Protein AF-A0A7V6ALQ4-F1 (afdb_monomer_lite)

Secondary structure (DSSP, 8-state):
----------SSSSSSS-------GGGG---GGGS-SS-EEE-PPTT-SS--EEETT--EEEEE-SSSTT-EEEEEEEESS-S--SS-EEEES-SS---EEEEEEETTEEEEEEEEE-SSPP-SSTT--EEETTTEEE--EEEEEEEEEEE-SSS-EEE--EEEEEESSPEEEPTTSSEEEETTTEEEEPPS-EEEEEEEESSSEEEEEEEPPEEEPTT-EEEEEEEEEESTT-------HHHHHHHHHHHHHHHHHS---GGGS--SSHHHHHHHHHHHHHHHHH-EEETTEEE--S-SSTT-S--HHHHHHHHHHHHHTT-HHHHHHHHHH-

Foldseek 3Di:
DDDDDDDDDDPPDPPPPPPPPPPPVVVVPPDCPVPPPKDKDWQDAFQFLWTWIAILLRWIFGDFDDDPPPRGQKIKDKDFPDSDDPPKDWDAPALLFRFIWIWDDDPQKIKIKTKHKQPPADAPDPPAWFQDPPRDIGHWTKMKIKMKIWGNDQAKDKTKMKMKMKGLFDWDQDPVSQWIDTPLFKIKGFFPAFPDWDWDDDNTIIIMTIGDIDIAGHGGMDMWMMMITGGNRGDDDHRDNVSVVVSSVNSVVCSVPPPFLLPLDDDPDPVVSSVVSNVSNQQRSLWHQDPNAIARQLHSHNSSHRDPVSVVVSLVSVVSSVVPVNSVSNVVVD

Radius of gyration: 24.97 Å; chains: 1; bounding box: 46×102×53 Å

Structure (mmCIF, N/CA/C/O backbone):
data_AF-A0A7V6ALQ4-F1
#
_entry.id   AF-A0A7V6ALQ4-F1
#
loop_
_atom_site.group_PDB
_atom_site.id
_atom_site.type_symbol
_atom_site.label_atom_id
_atom_site.label_alt_id
_atom_site.label_comp_id
_atom_site.label_asym_id
_atom_site.label_entity_id
_atom_site.label_seq_id
_atom_site.pdbx_PDB_ins_code
_atom_site.Cartn_x
_atom_site.Cartn_y
_atom_site.Cartn_z
_atom_site.occupancy
_atom_site.B_iso_or_equiv
_atom_site.auth_seq_id
_atom_site.auth_comp_id
_atom_site.auth_asym_id
_atom_site.auth_atom_id
_atom_site.pdbx_PDB_model_num
ATOM 1 N N . MET A 1 1 ? 8.616 -79.453 -21.637 1.00 34.28 1 MET A N 1
ATOM 2 C CA . MET A 1 1 ? 10.089 -79.553 -21.519 1.00 34.28 1 MET A CA 1
ATOM 3 C C . MET A 1 1 ? 10.577 -78.278 -20.851 1.00 34.28 1 MET A C 1
ATOM 5 O O . MET A 1 1 ? 10.331 -77.216 -21.393 1.00 34.28 1 MET A O 1
ATOM 9 N N . LYS A 1 2 ? 10.901 -78.380 -19.555 1.00 33.56 2 LYS A N 1
ATOM 10 C CA . LYS A 1 2 ? 12.246 -78.171 -18.973 1.00 33.56 2 LYS A CA 1
ATOM 11 C C . LYS A 1 2 ? 12.719 -76.711 -19.098 1.00 33.56 2 LYS A C 1
ATOM 13 O O . LYS A 1 2 ? 13.072 -76.302 -20.190 1.00 33.56 2 LYS A O 1
ATOM 18 N N . ASN A 1 3 ? 12.578 -75.916 -18.028 1.00 35.97 3 ASN A N 1
ATOM 19 C CA . ASN A 1 3 ? 13.606 -75.653 -16.986 1.00 35.97 3 ASN A CA 1
ATOM 20 C C . ASN A 1 3 ? 14.469 -74.430 -17.399 1.00 35.97 3 ASN A C 1
ATOM 22 O O . ASN A 1 3 ? 14.729 -74.292 -18.581 1.00 35.97 3 ASN A O 1
ATOM 26 N N . TYR A 1 4 ? 14.970 -73.485 -16.597 1.00 35.78 4 TYR A N 1
ATOM 27 C CA . TYR A 1 4 ? 15.256 -73.267 -15.169 1.00 35.78 4 TYR A CA 1
ATOM 28 C C . TYR A 1 4 ? 15.194 -71.728 -14.952 1.00 35.78 4 TYR A C 1
ATOM 30 O O . TYR A 1 4 ? 15.514 -70.973 -15.863 1.00 35.78 4 TYR A O 1
ATOM 38 N N . LEU A 1 5 ? 14.647 -71.201 -13.852 1.00 38.91 5 LEU A N 1
ATOM 39 C CA . LEU A 1 5 ? 15.393 -70.816 -12.643 1.00 38.91 5 LEU A CA 1
ATOM 40 C C . LEU A 1 5 ? 16.719 -70.079 -12.933 1.00 38.91 5 LEU A C 1
ATOM 42 O O . LEU A 1 5 ? 17.737 -70.724 -13.162 1.00 38.91 5 LEU A O 1
ATOM 46 N N . LEU A 1 6 ? 16.732 -68.749 -12.790 1.00 35.78 6 LEU A N 1
ATOM 47 C CA . LEU A 1 6 ? 17.898 -68.065 -12.231 1.00 35.78 6 LEU A CA 1
ATOM 48 C C . LEU A 1 6 ? 17.493 -66.797 -11.462 1.00 35.78 6 LEU A C 1
ATOM 50 O O . LEU A 1 6 ? 16.873 -65.888 -12.004 1.00 35.78 6 LEU A O 1
ATOM 54 N N . LEU A 1 7 ? 17.838 -66.853 -10.176 1.00 34.62 7 LEU A N 1
ATOM 55 C CA . LEU A 1 7 ? 18.103 -65.821 -9.169 1.00 34.62 7 LEU A CA 1
ATOM 56 C C . LEU A 1 7 ? 17.920 -64.346 -9.597 1.00 34.62 7 LEU A C 1
ATOM 58 O O . LEU A 1 7 ? 18.494 -63.903 -10.580 1.00 34.62 7 LEU A O 1
ATOM 62 N N . LEU A 1 8 ? 17.170 -63.504 -8.876 1.00 42.59 8 LEU A N 1
ATOM 63 C CA . LEU A 1 8 ? 17.353 -63.118 -7.461 1.00 42.59 8 LEU A CA 1
ATOM 64 C C . LEU A 1 8 ? 18.746 -62.514 -7.201 1.00 42.59 8 LEU A C 1
ATOM 66 O O . LEU A 1 8 ? 19.558 -63.115 -6.513 1.00 42.59 8 LEU A O 1
ATOM 70 N N . LEU A 1 9 ? 19.018 -61.331 -7.769 1.00 39.59 9 LEU A N 1
ATOM 71 C CA . LEU A 1 9 ? 20.117 -60.441 -7.359 1.00 39.59 9 LEU A CA 1
ATOM 72 C C . LEU A 1 9 ? 19.999 -59.061 -8.032 1.00 39.59 9 LEU A C 1
ATOM 74 O O . LEU A 1 9 ? 20.669 -58.793 -9.013 1.00 39.59 9 LEU A O 1
ATOM 78 N N . PHE A 1 10 ? 19.135 -58.182 -7.514 1.00 34.47 10 PHE A N 1
ATOM 79 C CA . PHE A 1 10 ? 19.281 -56.718 -7.658 1.00 34.47 10 PHE A CA 1
ATOM 80 C C . PHE A 1 10 ? 18.505 -55.969 -6.550 1.00 34.47 10 PHE A C 1
ATOM 82 O O . PHE A 1 10 ? 17.803 -54.996 -6.790 1.00 34.47 10 PHE A O 1
ATOM 89 N N . VAL A 1 11 ? 18.613 -56.447 -5.301 1.00 41.78 11 VAL A N 1
ATOM 90 C CA . VAL A 1 11 ? 18.099 -55.746 -4.096 1.00 41.78 11 VAL A CA 1
ATOM 91 C C . VAL A 1 11 ? 19.245 -55.147 -3.257 1.00 41.78 11 VAL A C 1
ATOM 93 O O . VAL A 1 11 ? 19.044 -54.620 -2.173 1.00 41.78 11 VAL A O 1
ATOM 96 N N . LEU A 1 12 ? 20.473 -55.135 -3.771 1.00 43.12 12 LEU A N 1
ATOM 97 C CA . LEU A 1 12 ? 21.646 -54.617 -3.064 1.00 43.12 12 LEU A CA 1
ATOM 98 C C . LEU A 1 12 ? 22.461 -53.711 -3.990 1.00 43.12 12 LEU A C 1
ATOM 100 O O . LEU A 1 12 ? 23.482 -54.157 -4.483 1.00 43.12 12 LEU A O 1
ATOM 104 N N . THR A 1 13 ? 21.982 -52.482 -4.248 1.00 42.19 13 THR A N 1
ATOM 105 C CA . THR A 1 13 ? 22.792 -51.282 -4.618 1.00 42.19 13 THR A CA 1
ATOM 106 C C . THR A 1 13 ? 21.942 -50.021 -4.900 1.00 42.19 13 THR A C 1
ATOM 108 O O . THR A 1 13 ? 22.275 -49.213 -5.756 1.00 42.19 13 THR A O 1
ATOM 111 N N . ALA A 1 14 ? 20.862 -49.773 -4.150 1.00 39.41 14 ALA A N 1
ATOM 112 C CA . ALA A 1 14 ? 20.229 -48.437 -4.115 1.00 39.41 14 ALA A CA 1
ATOM 113 C C . ALA A 1 14 ? 20.157 -47.841 -2.696 1.00 39.41 14 ALA A C 1
ATOM 115 O O . ALA A 1 14 ? 19.519 -46.819 -2.472 1.00 39.41 14 ALA A O 1
ATOM 116 N N . GLY A 1 15 ? 20.836 -48.467 -1.727 1.00 42.66 15 GLY A N 1
ATOM 117 C CA . GLY A 1 15 ? 20.868 -48.043 -0.324 1.00 42.66 15 GLY A CA 1
ATOM 118 C C . GLY A 1 15 ? 22.046 -47.143 0.067 1.00 42.66 15 GLY A C 1
ATOM 119 O O . GLY A 1 15 ? 22.238 -46.915 1.253 1.00 42.66 15 GLY A O 1
ATOM 120 N N . ALA A 1 16 ? 22.852 -46.651 -0.884 1.00 41.78 16 ALA A N 1
ATOM 121 C CA . ALA A 1 16 ? 24.106 -45.943 -0.577 1.00 41.78 16 ALA A CA 1
ATOM 122 C C . ALA A 1 16 ? 24.274 -44.560 -1.242 1.00 41.78 16 ALA A C 1
ATOM 124 O O . ALA A 1 16 ? 25.382 -44.035 -1.257 1.00 41.78 16 ALA A O 1
ATOM 125 N N . CYS A 1 17 ? 23.201 -43.934 -1.745 1.00 41.03 17 CYS A N 1
ATOM 126 C CA . CYS A 1 17 ? 23.256 -42.538 -2.221 1.00 41.03 17 CYS A CA 1
ATOM 127 C C . CYS A 1 17 ? 22.267 -41.578 -1.549 1.00 41.03 17 CYS A C 1
ATOM 129 O O . CYS A 1 17 ? 22.292 -40.388 -1.841 1.00 41.03 17 CYS A O 1
ATOM 131 N N . ALA A 1 18 ? 21.466 -42.032 -0.586 1.00 45.91 18 ALA A N 1
ATOM 132 C CA . ALA A 1 18 ? 20.720 -41.128 0.282 1.00 45.91 18 ALA A CA 1
ATOM 133 C C . ALA A 1 18 ? 21.532 -40.832 1.552 1.00 45.91 18 ALA A C 1
ATOM 135 O O . ALA A 1 18 ? 21.091 -41.119 2.663 1.00 45.91 18 ALA A O 1
ATOM 136 N N . ARG A 1 19 ? 22.715 -40.212 1.407 1.00 42.28 19 ARG A N 1
ATOM 137 C CA . ARG A 1 19 ? 23.133 -39.272 2.453 1.00 42.28 19 ARG A CA 1
ATOM 138 C C . ARG A 1 19 ? 22.082 -38.169 2.404 1.00 42.28 19 ARG A C 1
ATOM 140 O O . ARG A 1 19 ? 22.177 -37.252 1.595 1.00 42.28 19 ARG A O 1
ATOM 147 N N . LYS A 1 20 ? 21.057 -38.270 3.255 1.00 47.28 20 LYS A N 1
ATOM 148 C CA . LYS A 1 20 ? 20.491 -37.058 3.834 1.00 47.28 20 LYS A CA 1
ATOM 149 C C . LYS A 1 20 ? 21.695 -36.391 4.479 1.00 47.28 20 LYS A C 1
ATOM 151 O O . LYS A 1 20 ? 22.141 -36.826 5.533 1.00 47.28 20 LYS A O 1
ATOM 156 N N . ASN A 1 21 ? 22.294 -35.426 3.789 1.00 50.44 21 ASN A N 1
ATOM 157 C CA . ASN A 1 21 ? 23.001 -34.393 4.511 1.00 50.44 21 ASN A CA 1
ATOM 158 C C . ASN A 1 21 ? 21.979 -33.924 5.545 1.00 50.44 21 ASN A C 1
ATOM 160 O O . ASN A 1 21 ? 20.895 -33.467 5.169 1.00 50.44 21 ASN A O 1
ATOM 164 N N . GLU A 1 22 ? 22.264 -34.163 6.820 1.00 53.16 22 GLU A N 1
ATOM 165 C CA . GLU A 1 22 ? 21.618 -33.454 7.913 1.00 53.16 22 GLU A CA 1
ATOM 166 C C . GLU A 1 22 ? 22.030 -31.992 7.740 1.00 53.16 22 GLU A C 1
ATOM 168 O O . GLU A 1 22 ? 22.973 -31.502 8.349 1.00 53.16 22 GLU A O 1
ATOM 173 N N . PHE A 1 23 ? 21.404 -31.330 6.770 1.00 56.28 23 PHE A N 1
ATOM 174 C CA . PHE A 1 23 ? 21.469 -29.897 6.623 1.00 56.28 23 PHE A CA 1
ATOM 175 C C . PHE A 1 23 ? 20.704 -29.357 7.816 1.00 56.28 23 PHE A C 1
ATOM 177 O O . PHE A 1 23 ? 19.481 -29.487 7.891 1.00 56.28 23 PHE A O 1
ATOM 184 N N . ASN A 1 24 ? 21.441 -28.812 8.774 1.00 57.78 24 ASN A N 1
ATOM 185 C CA . ASN A 1 24 ? 20.832 -28.036 9.823 1.00 57.78 24 ASN A CA 1
ATOM 186 C C . ASN A 1 24 ? 20.350 -26.727 9.187 1.00 57.78 24 ASN A C 1
ATOM 188 O O . ASN A 1 24 ? 21.157 -25.857 8.866 1.00 57.78 24 ASN A O 1
ATOM 192 N N . GLU A 1 25 ? 19.044 -26.601 8.940 1.00 58.59 25 GLU A N 1
ATOM 193 C CA . GLU A 1 25 ? 18.456 -25.368 8.395 1.00 58.59 25 GLU A CA 1
ATOM 194 C C . GLU A 1 25 ? 18.781 -24.143 9.269 1.00 58.59 25 GLU A C 1
ATOM 196 O O . GLU A 1 25 ? 18.806 -23.019 8.765 1.00 58.59 25 GLU A O 1
ATOM 201 N N . ASP A 1 26 ? 19.088 -24.353 10.556 1.00 63.53 26 ASP A N 1
ATOM 202 C CA . ASP A 1 26 ? 19.515 -23.293 11.470 1.00 63.53 26 ASP A CA 1
ATOM 203 C C . ASP A 1 26 ? 20.857 -22.649 11.076 1.00 63.53 26 ASP A C 1
ATOM 205 O O . ASP A 1 26 ? 21.029 -21.457 11.328 1.00 63.53 26 ASP A O 1
ATOM 209 N N . ASP A 1 27 ? 21.761 -23.358 10.383 1.00 67.62 27 ASP A N 1
ATOM 210 C CA . ASP A 1 27 ? 23.068 -22.818 9.956 1.00 67.62 27 ASP A CA 1
ATOM 211 C C . ASP A 1 27 ? 22.945 -21.780 8.820 1.00 67.62 27 ASP A C 1
ATOM 213 O O . ASP A 1 27 ? 23.890 -21.045 8.530 1.00 67.62 27 ASP A O 1
ATOM 217 N N . TYR A 1 28 ? 21.774 -21.699 8.175 1.00 68.50 28 TYR A N 1
ATOM 218 C CA . TYR A 1 28 ? 21.485 -20.788 7.060 1.00 68.50 28 TYR A CA 1
ATOM 219 C C . TYR A 1 28 ? 20.353 -19.802 7.372 1.00 68.50 28 TYR A C 1
ATOM 221 O O . TYR A 1 28 ? 19.848 -19.123 6.470 1.00 68.50 28 TYR A O 1
ATO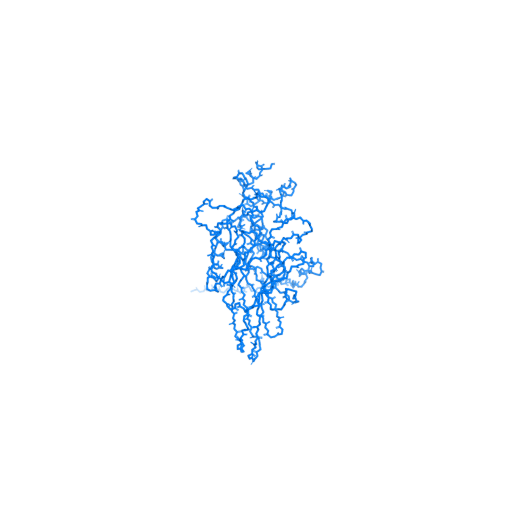M 229 N N . LYS A 1 29 ? 19.943 -19.686 8.641 1.00 71.00 29 LYS A N 1
ATOM 230 C CA . LYS A 1 29 ? 19.018 -18.629 9.052 1.00 71.00 29 LYS A CA 1
ATOM 231 C C . LYS A 1 29 ? 19.717 -17.281 8.948 1.00 71.00 29 LYS A C 1
ATOM 233 O O . LYS A 1 29 ? 20.765 -17.056 9.544 1.00 71.00 29 LYS A O 1
ATOM 238 N N . MET A 1 30 ? 19.110 -16.374 8.188 1.00 70.19 30 MET A N 1
ATOM 239 C CA . MET A 1 30 ? 19.585 -15.000 8.089 1.00 70.19 30 MET A CA 1
ATOM 240 C C . MET A 1 30 ? 19.534 -14.349 9.472 1.00 70.19 30 MET A C 1
ATOM 242 O O . MET A 1 30 ? 18.458 -14.214 10.057 1.00 70.19 30 MET A O 1
ATOM 246 N N . ASP A 1 31 ? 20.697 -13.958 9.987 1.00 77.50 31 ASP A N 1
ATOM 247 C CA . ASP A 1 31 ? 20.799 -13.238 11.248 1.00 77.50 31 ASP A CA 1
ATOM 248 C C . ASP A 1 31 ? 20.334 -11.790 11.056 1.00 77.50 31 ASP A C 1
ATOM 250 O O . ASP A 1 31 ? 20.977 -10.979 10.387 1.00 77.50 31 ASP A O 1
ATOM 254 N N . LEU A 1 32 ? 19.174 -11.477 11.629 1.00 77.25 32 LEU A N 1
ATOM 255 C CA . LEU A 1 32 ? 18.560 -10.155 11.551 1.00 77.25 32 LEU A CA 1
ATOM 256 C C . LEU A 1 32 ? 18.995 -9.228 12.693 1.00 77.25 32 LEU A C 1
ATOM 258 O O . LEU A 1 32 ? 18.464 -8.123 12.790 1.00 77.25 32 LEU A O 1
ATOM 262 N N . CYS A 1 33 ? 19.949 -9.615 13.551 1.00 81.31 33 CYS A N 1
ATOM 263 C CA . CYS A 1 33 ? 20.402 -8.740 14.639 1.00 81.31 33 CYS A CA 1
ATOM 264 C C . CYS A 1 33 ? 21.093 -7.454 14.141 1.00 81.31 33 CYS A C 1
ATOM 266 O O . CYS A 1 33 ? 21.134 -6.461 14.866 1.00 81.31 33 CYS A O 1
ATOM 268 N N . PHE A 1 34 ? 21.552 -7.444 12.885 1.00 82.56 34 PHE A N 1
ATOM 269 C CA . PHE A 1 34 ? 22.099 -6.273 12.190 1.00 82.56 34 PHE A CA 1
ATOM 270 C C . PHE A 1 34 ? 21.123 -5.643 11.186 1.00 82.56 34 PHE A C 1
ATOM 272 O O . PHE A 1 34 ? 21.526 -4.797 10.384 1.00 82.56 34 PHE A O 1
ATOM 279 N N . ALA A 1 35 ? 19.851 -6.056 11.184 1.00 79.50 35 ALA A N 1
ATOM 280 C CA . ALA A 1 35 ? 18.852 -5.429 10.332 1.00 79.50 35 ALA A CA 1
ATOM 281 C C . ALA A 1 35 ? 18.726 -3.932 10.681 1.00 79.50 35 ALA A C 1
ATOM 283 O O . ALA A 1 35 ? 18.826 -3.564 11.857 1.00 79.50 35 ALA A O 1
ATOM 284 N N . PRO A 1 36 ? 18.497 -3.053 9.687 1.00 80.44 36 PRO A N 1
ATOM 285 C CA . PRO A 1 36 ? 18.249 -1.646 9.957 1.00 80.44 36 PRO A CA 1
ATOM 286 C C . PRO A 1 36 ? 17.115 -1.479 10.979 1.00 80.44 36 PRO A C 1
ATOM 288 O O . PRO A 1 36 ? 16.115 -2.194 10.897 1.00 80.44 36 PRO A O 1
ATOM 291 N N . PRO A 1 37 ? 17.219 -0.512 11.910 1.00 76.25 37 PRO A N 1
ATOM 292 C CA . PRO A 1 37 ? 16.197 -0.293 12.936 1.00 76.25 37 PRO A CA 1
ATOM 293 C C . PRO A 1 37 ? 14.862 0.196 12.358 1.00 76.25 37 PRO A C 1
ATOM 295 O O . PRO A 1 37 ? 13.882 0.300 13.089 1.00 76.25 37 PRO A O 1
ATOM 298 N N . TRP A 1 38 ? 14.848 0.537 11.068 1.00 79.56 38 TRP A N 1
ATOM 299 C CA . TRP A 1 38 ? 13.695 1.040 10.352 1.00 79.56 38 TRP A CA 1
ATOM 300 C C . TRP A 1 38 ? 13.695 0.537 8.907 1.00 79.56 38 TRP A C 1
ATOM 302 O O . TRP A 1 38 ? 14.720 0.610 8.220 1.00 79.56 38 TRP A O 1
ATOM 312 N N . GLY A 1 39 ? 12.548 0.036 8.454 1.00 86.12 39 GLY A N 1
ATOM 313 C CA . GLY A 1 39 ? 12.339 -0.480 7.102 1.00 86.12 39 GLY A CA 1
ATOM 314 C C . GLY A 1 39 ? 11.245 0.266 6.341 1.00 86.12 39 GLY A C 1
ATOM 315 O O . GLY A 1 39 ? 10.310 0.803 6.932 1.00 86.12 39 GLY A O 1
ATOM 316 N N . GLN A 1 40 ? 11.349 0.269 5.010 1.00 90.56 40 GLN A N 1
ATOM 317 C CA . GLN A 1 40 ? 10.348 0.836 4.108 1.00 90.56 40 GLN A CA 1
ATOM 318 C C . GLN A 1 40 ? 10.100 -0.075 2.908 1.00 90.56 40 GLN A C 1
ATOM 320 O O . GLN A 1 40 ? 11.032 -0.655 2.353 1.00 90.56 40 GLN A O 1
ATOM 325 N N . THR A 1 41 ? 8.848 -0.142 2.462 1.00 93.06 41 THR A N 1
ATOM 326 C CA . THR A 1 41 ? 8.435 -0.893 1.276 1.00 93.06 41 THR A CA 1
ATOM 327 C C . THR A 1 41 ? 7.617 -0.012 0.341 1.00 93.06 41 THR A C 1
ATOM 329 O O . THR A 1 41 ? 6.664 0.641 0.760 1.00 93.06 41 THR A O 1
ATOM 332 N N . ALA A 1 42 ? 7.962 -0.018 -0.947 1.00 94.25 42 ALA A N 1
ATOM 333 C CA . ALA A 1 42 ? 7.144 0.607 -1.979 1.00 94.25 42 ALA A CA 1
ATOM 334 C C . ALA A 1 42 ? 5.979 -0.307 -2.385 1.00 94.25 42 ALA A C 1
ATOM 336 O O . ALA A 1 42 ? 6.177 -1.487 -2.695 1.00 94.25 42 ALA A O 1
ATOM 337 N N . ILE A 1 43 ? 4.770 0.256 -2.429 1.00 96.12 43 ILE A N 1
ATOM 338 C CA . ILE A 1 43 ? 3.547 -0.445 -2.862 1.00 96.12 43 ILE A CA 1
ATOM 339 C C . ILE A 1 43 ? 2.840 0.220 -4.053 1.00 96.12 43 ILE A C 1
ATOM 341 O O . ILE A 1 43 ? 1.784 -0.245 -4.470 1.00 96.12 43 ILE A O 1
ATOM 345 N N . CYS A 1 44 ? 3.430 1.286 -4.603 1.00 93.44 44 CYS A N 1
ATOM 346 C CA . CYS A 1 44 ? 2.918 2.024 -5.763 1.00 93.44 44 CYS A CA 1
ATOM 347 C C . CYS A 1 44 ? 2.855 1.181 -7.042 1.00 93.44 44 CYS A C 1
ATOM 349 O O . CYS A 1 44 ? 3.385 0.063 -7.107 1.00 93.44 44 CYS A O 1
ATOM 351 N N . LEU A 1 45 ? 2.194 1.727 -8.064 1.00 93.62 45 LEU A N 1
ATOM 352 C CA . LEU A 1 45 ? 2.067 1.083 -9.362 1.00 93.62 45 LEU A CA 1
ATOM 353 C C . LEU A 1 45 ? 3.392 1.127 -10.143 1.00 93.62 45 LEU A C 1
ATOM 355 O O . LEU A 1 45 ? 4.255 1.970 -9.884 1.00 93.62 45 LEU A O 1
ATOM 359 N N . PRO A 1 46 ? 3.559 0.232 -11.130 1.00 92.88 46 PRO A N 1
ATOM 360 C CA . PRO A 1 46 ? 4.652 0.328 -12.085 1.00 92.88 46 PRO A CA 1
ATOM 361 C C . PRO A 1 46 ? 4.616 1.668 -12.812 1.00 92.88 46 PRO A C 1
ATOM 363 O O . PRO A 1 46 ? 3.536 2.156 -13.154 1.00 92.88 46 PRO A O 1
ATOM 366 N N . ASP A 1 47 ? 5.792 2.222 -13.093 1.00 89.88 47 ASP A N 1
ATOM 367 C CA . ASP A 1 47 ? 5.965 3.417 -13.932 1.00 89.88 47 ASP A CA 1
ATOM 368 C C . ASP A 1 47 ? 5.367 4.711 -13.370 1.00 89.88 47 ASP A C 1
ATOM 370 O O . ASP A 1 47 ? 5.330 5.750 -14.038 1.00 89.88 47 ASP A O 1
ATOM 374 N N . GLU A 1 48 ? 4.892 4.662 -12.133 1.00 86.56 48 GLU A N 1
ATOM 375 C CA . GLU A 1 48 ? 4.107 5.723 -11.545 1.00 86.56 48 GLU A CA 1
ATOM 376 C C . GLU A 1 48 ? 4.986 6.768 -10.866 1.00 86.56 48 GLU A C 1
ATOM 378 O O . GLU A 1 48 ? 5.852 6.450 -10.056 1.00 86.56 48 GLU A O 1
ATOM 383 N N . ALA A 1 49 ? 4.729 8.046 -11.133 1.00 85.81 49 ALA A N 1
ATOM 384 C CA . ALA A 1 49 ? 5.452 9.119 -10.469 1.00 85.81 49 ALA A CA 1
ATOM 385 C C . ALA A 1 49 ? 5.013 9.361 -9.010 1.00 85.81 49 ALA A C 1
ATOM 387 O O . ALA A 1 49 ? 5.805 9.850 -8.208 1.00 85.81 49 ALA A O 1
ATOM 388 N N . GLN A 1 50 ? 3.778 9.068 -8.614 1.00 87.12 50 GLN A N 1
ATOM 389 C CA . GLN A 1 50 ? 3.409 9.168 -7.203 1.00 87.12 50 GLN A CA 1
ATOM 390 C C . GLN A 1 50 ? 3.828 7.870 -6.511 1.00 87.12 50 GLN A C 1
ATOM 392 O O . GLN A 1 50 ? 3.287 6.803 -6.781 1.00 87.12 50 GLN A O 1
ATOM 397 N N . LYS A 1 51 ? 4.822 7.962 -5.625 1.00 89.88 51 LYS A N 1
ATOM 398 C CA . LYS A 1 51 ? 5.326 6.807 -4.884 1.00 89.88 51 LYS A CA 1
ATOM 399 C C . LYS A 1 51 ? 4.592 6.690 -3.550 1.00 89.88 51 LYS A C 1
ATOM 401 O O . LYS A 1 51 ? 4.566 7.641 -2.772 1.00 89.88 51 LYS A O 1
ATOM 406 N N . THR A 1 52 ? 4.050 5.507 -3.292 1.00 94.25 52 THR A N 1
ATOM 407 C CA . THR A 1 52 ? 3.453 5.119 -2.011 1.00 94.25 52 THR A CA 1
ATOM 408 C C . THR A 1 52 ? 4.450 4.254 -1.265 1.00 94.25 52 THR A C 1
ATOM 410 O O . THR A 1 52 ? 4.827 3.177 -1.748 1.00 94.25 52 THR A O 1
ATOM 413 N N . ILE A 1 53 ? 4.881 4.738 -0.102 1.00 95.19 53 ILE A N 1
ATOM 414 C CA . ILE A 1 53 ? 5.848 4.068 0.767 1.00 95.19 53 ILE A CA 1
ATOM 415 C C . ILE A 1 53 ? 5.167 3.690 2.070 1.00 95.19 53 ILE A C 1
ATOM 417 O O . ILE A 1 53 ? 4.412 4.485 2.618 1.00 95.19 53 ILE A O 1
ATOM 421 N N . VAL A 1 54 ? 5.440 2.493 2.575 1.00 96.38 54 VAL A N 1
ATOM 422 C CA . VAL A 1 54 ? 4.920 2.026 3.860 1.00 96.38 54 VAL A CA 1
ATOM 423 C C . VAL A 1 54 ? 6.078 1.579 4.743 1.00 96.38 54 VAL A C 1
ATOM 425 O O . VAL A 1 54 ? 6.962 0.870 4.264 1.00 96.38 54 VAL A O 1
ATOM 428 N N . ASP A 1 55 ? 6.108 2.016 6.001 1.00 93.69 55 ASP A N 1
ATOM 429 C CA . ASP A 1 55 ? 7.142 1.598 6.957 1.00 93.69 55 ASP A CA 1
ATOM 430 C C . ASP A 1 55 ? 6.859 0.230 7.600 1.00 93.69 55 ASP A C 1
ATOM 432 O O . ASP A 1 55 ? 5.804 -0.378 7.399 1.00 93.69 55 ASP A O 1
ATOM 436 N N . ASP A 1 56 ? 7.791 -0.231 8.436 1.00 90.75 56 ASP A N 1
ATOM 437 C CA . ASP A 1 56 ? 7.671 -1.463 9.225 1.00 90.75 56 ASP A CA 1
ATOM 438 C C . ASP A 1 56 ? 6.565 -1.457 10.303 1.00 90.75 56 ASP A C 1
ATOM 440 O O . ASP A 1 56 ? 6.334 -2.487 10.941 1.00 90.75 56 ASP A O 1
ATOM 444 N N . LYS A 1 57 ? 5.853 -0.336 10.497 1.00 91.50 57 LYS A N 1
ATOM 445 C CA . LYS A 1 57 ? 4.682 -0.209 11.386 1.00 91.50 57 LYS A CA 1
ATOM 446 C C . LYS A 1 57 ? 3.358 -0.176 10.626 1.00 91.50 57 LYS A C 1
ATOM 448 O O . LYS A 1 57 ? 2.300 -0.230 11.252 1.00 91.50 57 LYS A O 1
ATOM 453 N N . GLY A 1 58 ? 3.389 -0.118 9.295 1.00 94.75 58 GLY A N 1
ATOM 454 C CA . GLY A 1 58 ? 2.192 0.028 8.469 1.00 94.75 58 GLY A CA 1
ATOM 455 C C . GLY A 1 58 ? 1.716 1.480 8.331 1.00 94.75 58 GLY A C 1
ATOM 456 O O . GLY A 1 58 ? 0.551 1.707 8.003 1.00 94.75 58 GLY A O 1
ATOM 457 N N . SER A 1 59 ? 2.581 2.465 8.581 1.00 95.94 59 SER A N 1
ATOM 458 C CA . SER A 1 59 ? 2.322 3.868 8.249 1.00 95.94 59 SER A CA 1
ATOM 459 C C . SER A 1 59 ? 2.600 4.112 6.772 1.00 95.94 59 SER A C 1
ATOM 461 O O . SER A 1 59 ? 3.668 3.768 6.273 1.00 95.94 59 SER A O 1
ATOM 463 N N . VAL A 1 60 ? 1.660 4.750 6.086 1.00 97.06 60 VAL A N 1
ATOM 464 C CA . VAL A 1 60 ? 1.760 5.141 4.681 1.00 97.06 60 VAL A CA 1
ATOM 465 C C . VAL A 1 60 ? 2.314 6.554 4.573 1.00 97.06 60 VAL A C 1
ATOM 467 O O . VAL A 1 60 ? 1.853 7.458 5.269 1.00 97.06 60 VAL A O 1
ATOM 470 N N . TYR A 1 61 ? 3.270 6.753 3.677 1.00 94.94 61 TYR A N 1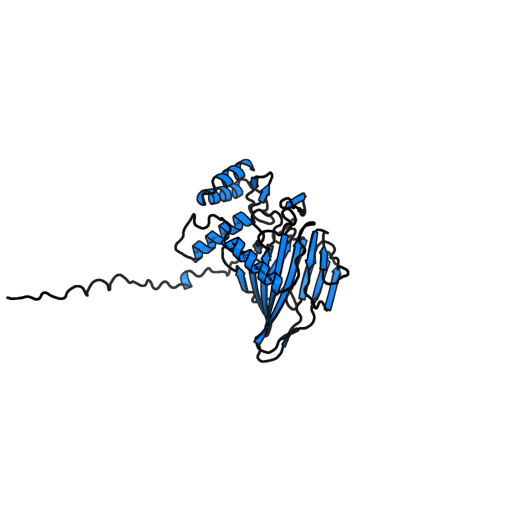
ATOM 471 C CA . TYR A 1 61 ? 3.969 8.009 3.474 1.00 94.94 61 TYR A CA 1
ATOM 472 C C . TYR A 1 61 ? 3.842 8.515 2.044 1.00 94.94 61 TYR A C 1
ATOM 474 O O . TYR A 1 61 ? 3.963 7.750 1.082 1.00 94.94 61 TYR A O 1
ATOM 482 N N . TYR A 1 62 ? 3.686 9.834 1.930 1.00 92.56 62 TYR A N 1
ATOM 483 C CA . TYR A 1 62 ? 3.627 10.549 0.659 1.00 92.56 62 TYR A CA 1
ATOM 484 C C . TYR A 1 62 ? 4.491 11.799 0.679 1.00 92.56 62 TYR A C 1
ATOM 486 O O . TYR A 1 62 ? 4.854 12.320 1.738 1.00 92.56 62 TYR A O 1
ATOM 494 N N . ASP A 1 63 ? 4.769 12.284 -0.527 1.00 88.88 63 ASP A N 1
ATOM 495 C CA . ASP A 1 63 ? 5.420 13.563 -0.777 1.00 88.88 63 ASP A CA 1
ATOM 496 C C . ASP A 1 63 ? 6.756 13.657 -0.036 1.00 88.88 63 ASP A C 1
ATOM 498 O O . ASP A 1 63 ? 6.983 14.499 0.836 1.00 88.88 63 ASP A O 1
ATOM 502 N N . TYR A 1 64 ? 7.646 12.724 -0.384 1.00 88.44 64 TYR A N 1
ATOM 503 C CA . TYR A 1 64 ? 9.048 12.820 -0.011 1.00 88.44 64 TYR A CA 1
ATOM 504 C C . TYR A 1 64 ? 9.615 14.131 -0.564 1.00 88.44 64 TYR A C 1
ATOM 506 O O . TYR A 1 64 ? 9.517 14.388 -1.765 1.00 88.44 64 TYR A O 1
ATOM 514 N N . HIS A 1 65 ? 10.210 14.949 0.301 1.00 80.81 65 HIS A N 1
ATOM 515 C CA . HIS A 1 65 ? 10.758 16.238 -0.104 1.00 80.81 65 HIS A CA 1
ATOM 516 C C . HIS A 1 65 ? 12.288 16.240 -0.106 1.00 80.81 65 HIS A C 1
ATOM 518 O O . HIS A 1 65 ? 12.918 16.144 -1.157 1.00 80.81 65 HIS A O 1
ATOM 524 N N . LYS A 1 66 ? 12.898 16.389 1.072 1.00 72.81 66 LYS A N 1
ATOM 525 C CA . LYS A 1 66 ? 14.352 16.431 1.264 1.00 72.81 66 LYS A CA 1
ATOM 526 C C . LYS A 1 66 ? 14.691 16.072 2.705 1.00 72.81 66 LYS A C 1
ATOM 528 O O . LYS A 1 66 ? 13.881 16.302 3.601 1.00 72.81 66 LYS A O 1
ATOM 533 N N . GLY A 1 67 ? 15.914 15.606 2.929 1.00 70.50 67 GLY A N 1
ATOM 534 C CA . GLY A 1 67 ? 16.416 15.265 4.257 1.00 70.50 67 GLY A CA 1
ATOM 535 C C . GLY A 1 67 ? 16.788 13.785 4.372 1.00 70.50 67 GLY A C 1
ATOM 536 O O . GLY A 1 67 ? 17.071 13.158 3.352 1.00 70.50 67 GLY A O 1
ATOM 537 N N . PRO A 1 68 ? 16.851 13.233 5.596 1.00 68.50 68 PRO A N 1
ATOM 538 C CA . PRO A 1 68 ? 17.104 11.809 5.798 1.00 68.50 68 PRO A CA 1
ATOM 539 C C . PRO A 1 68 ? 16.006 10.945 5.154 1.00 68.50 68 PRO A C 1
ATOM 541 O O . PRO A 1 68 ? 14.968 11.444 4.722 1.00 68.50 68 PRO A O 1
ATOM 544 N N . PHE A 1 69 ? 16.222 9.629 5.117 1.00 69.38 69 PHE A N 1
ATOM 545 C CA . PHE A 1 69 ? 15.358 8.629 4.470 1.00 69.38 69 PHE A CA 1
ATOM 546 C C . PHE A 1 69 ? 13.853 8.690 4.848 1.00 69.38 69 PHE A C 1
ATOM 548 O O . PHE A 1 69 ? 13.031 8.104 4.153 1.00 69.38 69 PHE A O 1
ATOM 555 N N . ASN A 1 70 ? 13.472 9.425 5.901 1.00 71.62 70 ASN A N 1
ATOM 556 C CA . ASN A 1 70 ? 12.107 9.632 6.402 1.00 71.62 70 ASN A CA 1
ATOM 557 C C . ASN A 1 70 ? 11.523 11.046 6.157 1.00 71.62 70 ASN A C 1
ATOM 559 O O . ASN A 1 70 ? 10.530 11.406 6.785 1.00 71.62 70 ASN A O 1
ATOM 563 N N . GLY A 1 71 ? 12.103 11.850 5.258 1.00 84.56 71 GLY A N 1
ATOM 564 C CA . GLY A 1 71 ? 11.705 13.240 4.963 1.00 84.56 71 GLY A CA 1
ATOM 565 C C . GLY A 1 71 ? 10.374 13.434 4.212 1.00 84.56 71 GLY A C 1
ATOM 566 O O . GLY A 1 71 ? 10.310 14.229 3.271 1.00 84.56 71 GLY A O 1
ATOM 567 N N . PHE A 1 72 ? 9.326 12.704 4.591 1.00 91.00 72 PHE A N 1
ATOM 568 C CA . PHE A 1 72 ? 7.992 12.783 3.993 1.00 91.00 72 PHE A CA 1
ATOM 569 C C . PHE A 1 72 ? 7.142 13.868 4.642 1.00 91.00 72 PHE A C 1
ATOM 571 O O . PHE A 1 72 ? 7.151 14.051 5.860 1.00 91.00 72 PHE A O 1
ATOM 578 N N . TYR A 1 73 ? 6.360 14.567 3.827 1.00 92.69 73 TYR A N 1
ATOM 579 C CA . TYR A 1 73 ? 5.463 15.611 4.316 1.00 92.69 73 TYR A CA 1
ATOM 580 C C . TYR A 1 73 ? 4.160 15.077 4.881 1.00 92.69 73 TYR A C 1
ATOM 582 O O . TYR A 1 73 ? 3.469 15.810 5.590 1.00 92.69 73 TYR A O 1
ATOM 590 N N . ILE A 1 74 ? 3.814 13.832 4.561 1.00 93.75 74 ILE A N 1
ATOM 591 C CA . ILE A 1 74 ? 2.535 13.230 4.913 1.00 93.75 74 ILE A CA 1
ATOM 592 C C . ILE A 1 74 ? 2.789 11.815 5.418 1.00 93.75 74 ILE A C 1
ATOM 594 O O . ILE A 1 74 ? 3.458 11.028 4.750 1.00 93.75 74 ILE A O 1
ATOM 598 N N . GLN A 1 75 ? 2.221 11.505 6.580 1.00 95.44 75 GLN A N 1
ATOM 599 C CA . GLN A 1 75 ? 2.164 10.169 7.162 1.00 95.44 75 GLN A CA 1
ATOM 600 C C . GLN A 1 75 ? 0.725 9.873 7.586 1.00 95.44 75 GLN A C 1
ATOM 602 O O . GLN A 1 75 ? 0.107 10.656 8.313 1.00 95.44 75 GLN A O 1
ATOM 607 N N . LEU A 1 76 ? 0.208 8.729 7.151 1.00 97.31 76 LEU A N 1
ATOM 608 C CA . LEU A 1 76 ? -1.126 8.225 7.457 1.00 97.31 76 LEU A CA 1
ATOM 609 C C . LEU A 1 76 ? -1.004 6.835 8.078 1.00 97.31 76 LEU A C 1
ATOM 611 O O . LEU A 1 76 ? -0.357 5.967 7.505 1.00 97.31 76 LEU A O 1
ATOM 615 N N . ALA A 1 77 ? -1.637 6.590 9.219 1.00 97.38 77 ALA A N 1
ATOM 616 C CA . ALA A 1 77 ? -1.545 5.294 9.887 1.00 97.38 77 ALA A CA 1
ATOM 617 C C . ALA A 1 77 ? -2.864 4.908 10.552 1.00 97.38 77 ALA A C 1
ATOM 619 O O . ALA A 1 77 ? -3.552 5.746 11.133 1.00 97.38 77 ALA A O 1
ATOM 620 N N . ALA A 1 78 ? -3.204 3.624 10.507 1.00 96.31 78 ALA A N 1
ATOM 621 C CA . ALA A 1 78 ? -4.309 3.061 11.271 1.00 96.31 78 ALA A CA 1
ATOM 622 C C . ALA A 1 78 ? -3.775 2.303 12.490 1.00 96.31 78 ALA A C 1
ATOM 624 O O . ALA A 1 78 ? -2.758 1.621 12.406 1.00 96.31 78 ALA A O 1
ATOM 625 N N . GLY A 1 79 ? -4.479 2.388 13.615 1.00 95.00 79 GLY A N 1
ATOM 626 C CA . GLY A 1 79 ? -4.087 1.689 14.833 1.00 95.00 79 GLY A CA 1
ATOM 627 C C . GLY A 1 79 ? -5.179 1.695 15.894 1.00 95.00 79 GLY A C 1
ATOM 628 O O . GLY A 1 79 ? -6.343 1.972 15.609 1.00 95.00 79 GLY A O 1
ATOM 629 N N . LEU A 1 80 ? -4.795 1.378 17.130 1.00 92.12 80 LEU A N 1
ATOM 630 C CA . LEU A 1 80 ? -5.698 1.389 18.285 1.00 92.12 80 LEU A CA 1
ATOM 631 C C . LEU A 1 80 ? -5.483 2.638 19.149 1.00 92.12 80 LEU A C 1
ATOM 633 O O . LEU A 1 80 ? -6.346 3.507 19.219 1.00 92.12 80 LEU A O 1
ATOM 637 N N . ASP A 1 81 ? -4.303 2.784 19.757 1.00 83.25 81 ASP A N 1
ATOM 638 C CA . ASP A 1 81 ? -3.998 3.924 20.641 1.00 83.25 81 ASP A CA 1
ATOM 639 C C . ASP A 1 81 ? -2.799 4.759 20.197 1.00 83.25 81 ASP A C 1
ATOM 641 O O . ASP A 1 81 ? -2.773 5.965 20.426 1.00 83.25 81 ASP A O 1
ATOM 645 N N . SER A 1 82 ? -1.832 4.132 19.536 1.00 84.00 82 SER A N 1
ATOM 646 C CA . SER A 1 82 ? -0.611 4.754 19.034 1.00 84.00 82 SER A CA 1
ATOM 647 C C . SER A 1 82 ? -0.207 4.110 17.712 1.00 84.00 82 SER A C 1
ATOM 649 O O . SER A 1 82 ? -0.635 2.997 17.403 1.00 84.00 82 SER A O 1
ATOM 651 N N . ILE A 1 83 ? 0.629 4.823 16.956 1.00 78.94 83 ILE A N 1
ATOM 652 C CA . ILE A 1 83 ? 1.366 4.274 15.808 1.00 78.94 83 ILE A CA 1
ATOM 653 C C . ILE A 1 83 ? 2.563 3.455 16.308 1.00 78.94 83 ILE A C 1
ATOM 655 O O . ILE A 1 83 ? 2.874 2.405 15.762 1.00 78.94 83 ILE A O 1
ATOM 659 N N . GLU A 1 84 ? 3.199 3.908 17.393 1.00 83.12 84 GLU A N 1
ATOM 660 C CA . GLU A 1 84 ? 4.306 3.197 18.030 1.00 83.12 84 GLU A CA 1
ATOM 661 C C . GLU A 1 84 ? 3.791 1.943 18.735 1.00 83.12 84 GLU A C 1
ATOM 663 O O . GLU A 1 84 ? 3.099 2.024 19.759 1.00 83.12 84 GLU A O 1
ATOM 668 N N . VAL A 1 85 ? 4.110 0.785 18.160 1.00 84.19 85 VAL A N 1
ATOM 669 C CA . VAL A 1 85 ? 3.708 -0.537 18.643 1.00 84.19 85 VAL A CA 1
ATOM 670 C C . VAL A 1 85 ? 4.886 -1.510 18.588 1.00 84.19 85 VAL A C 1
ATOM 672 O O . VAL A 1 85 ? 5.721 -1.466 17.683 1.00 84.19 85 VAL A O 1
ATOM 675 N N . SER A 1 86 ? 4.964 -2.394 19.581 1.00 86.31 86 SER A N 1
ATOM 676 C CA . SER A 1 86 ? 5.958 -3.467 19.652 1.00 86.31 86 SER A CA 1
ATOM 677 C C . SER A 1 86 ? 5.399 -4.780 19.098 1.00 86.31 86 SER A C 1
ATOM 679 O O . SER A 1 86 ? 4.187 -4.955 18.986 1.00 86.31 86 SER A O 1
ATOM 681 N N . GLY A 1 87 ? 6.289 -5.713 18.745 1.00 88.38 87 GLY A N 1
ATOM 682 C CA . GLY A 1 87 ? 5.889 -7.040 18.259 1.00 88.38 87 GLY A CA 1
ATOM 683 C C . GLY A 1 87 ? 5.196 -7.022 16.894 1.00 88.38 87 GLY A C 1
ATOM 684 O O . GLY A 1 87 ? 4.366 -7.887 16.622 1.00 88.38 87 GLY A O 1
ATOM 685 N N . VAL A 1 88 ? 5.502 -6.031 16.052 1.00 92.38 88 VAL A N 1
ATOM 686 C CA . VAL A 1 88 ? 4.941 -5.941 14.703 1.00 92.38 88 VAL A CA 1
ATOM 687 C C . VAL A 1 88 ? 5.511 -7.050 13.827 1.00 92.38 88 VAL A C 1
ATOM 689 O O . VAL A 1 88 ? 6.724 -7.225 13.736 1.00 92.38 88 VAL A O 1
ATOM 692 N N . SER A 1 89 ? 4.623 -7.776 13.156 1.00 93.31 89 SER A N 1
ATOM 693 C CA . SER A 1 89 ? 4.956 -8.683 12.066 1.00 93.31 89 SER A CA 1
ATOM 694 C C . SER A 1 89 ? 4.470 -8.078 10.759 1.00 93.31 89 SER A C 1
ATOM 696 O O . SER A 1 89 ? 3.309 -7.671 10.656 1.00 93.31 89 SER A O 1
ATOM 698 N N . GLN A 1 90 ? 5.349 -8.031 9.761 1.00 94.12 90 GLN A N 1
ATOM 699 C CA . GLN A 1 90 ? 5.033 -7.489 8.450 1.00 94.12 90 GLN A CA 1
ATOM 700 C C . GLN A 1 90 ? 5.544 -8.405 7.339 1.00 94.12 90 GLN A C 1
ATOM 702 O O . GLN A 1 90 ? 6.637 -8.964 7.426 1.00 94.12 90 GLN A O 1
ATOM 707 N N . ARG A 1 91 ? 4.745 -8.561 6.282 1.00 95.00 91 ARG A N 1
ATOM 708 C CA . ARG A 1 91 ? 5.121 -9.288 5.064 1.00 95.00 91 ARG A CA 1
ATOM 709 C C . ARG A 1 91 ? 4.331 -8.791 3.863 1.00 95.00 91 ARG A C 1
ATOM 711 O O . ARG A 1 91 ? 3.233 -8.265 4.012 1.00 95.00 91 ARG A O 1
ATOM 718 N N . LEU A 1 92 ? 4.841 -9.032 2.663 1.00 97.00 92 LEU A N 1
ATOM 719 C CA . LEU A 1 92 ? 4.045 -8.886 1.446 1.00 97.00 92 LEU A CA 1
ATOM 720 C C . LEU A 1 92 ? 3.105 -10.087 1.275 1.00 97.00 92 LEU A C 1
ATOM 722 O O . LEU A 1 92 ? 3.360 -11.183 1.786 1.00 97.00 92 LEU A O 1
ATOM 726 N N . TYR A 1 93 ? 2.025 -9.889 0.524 1.00 97.88 93 TYR A N 1
ATOM 727 C CA . TYR A 1 93 ? 1.121 -10.962 0.115 1.00 97.88 93 TYR A CA 1
ATOM 728 C C . TYR A 1 93 ? 1.867 -12.046 -0.670 1.00 97.88 93 TYR A C 1
ATOM 730 O O . TYR A 1 93 ? 1.683 -13.235 -0.411 1.00 97.88 93 TYR A O 1
ATOM 738 N N . SER A 1 94 ? 2.762 -11.635 -1.571 1.00 97.25 94 SER A N 1
ATOM 739 C CA . SER A 1 94 ? 3.784 -12.485 -2.184 1.00 97.25 94 SER A CA 1
ATOM 740 C C . SER A 1 94 ? 4.952 -11.626 -2.682 1.00 97.25 94 SER A C 1
ATOM 742 O O . SER A 1 94 ? 4.864 -10.401 -2.694 1.00 97.25 94 SER A O 1
ATOM 744 N N . ALA A 1 95 ? 6.034 -12.248 -3.160 1.00 96.06 95 ALA A N 1
ATOM 745 C CA . ALA A 1 95 ? 7.145 -11.517 -3.778 1.00 96.06 95 ALA A CA 1
ATOM 746 C C . ALA A 1 95 ? 6.729 -10.672 -5.005 1.00 96.06 95 ALA A C 1
ATOM 748 O O . ALA A 1 95 ? 7.336 -9.635 -5.282 1.00 96.06 95 ALA A O 1
ATOM 749 N N . ARG A 1 96 ? 5.684 -11.108 -5.727 1.00 96.62 96 ARG A N 1
ATOM 750 C CA . ARG A 1 96 ? 5.153 -10.443 -6.931 1.00 96.62 96 ARG A CA 1
ATOM 751 C C . ARG A 1 96 ? 4.074 -9.402 -6.615 1.00 96.62 96 ARG A C 1
ATOM 753 O O . ARG A 1 96 ? 3.880 -8.481 -7.397 1.00 96.62 96 ARG A O 1
ATOM 760 N N . VAL A 1 97 ? 3.375 -9.536 -5.487 1.00 98.06 97 VAL A N 1
ATOM 761 C CA . VAL A 1 97 ? 2.167 -8.757 -5.181 1.00 98.06 97 VAL A CA 1
ATOM 762 C C . VAL A 1 97 ? 2.413 -7.819 -3.991 1.00 98.06 97 VAL A C 1
ATOM 764 O O . VAL A 1 97 ? 2.486 -8.295 -2.852 1.00 98.06 97 VAL A O 1
ATOM 767 N N . PRO A 1 98 ? 2.488 -6.491 -4.210 1.00 97.50 98 PRO A N 1
ATOM 768 C CA . PRO A 1 98 ? 2.788 -5.506 -3.180 1.00 97.50 98 PRO A CA 1
ATOM 769 C C . PRO A 1 98 ? 1.565 -5.104 -2.347 1.00 97.50 98 PRO A C 1
ATOM 771 O O . PRO A 1 98 ? 1.248 -3.928 -2.197 1.00 97.50 98 PRO A O 1
ATOM 774 N N . VAL A 1 99 ? 0.873 -6.097 -1.794 1.00 98.56 99 VAL A N 1
ATOM 775 C CA . VAL A 1 99 ? -0.095 -5.882 -0.713 1.00 98.56 99 VAL A CA 1
ATOM 776 C C . VAL A 1 99 ? 0.648 -6.138 0.591 1.00 98.56 99 VAL A C 1
ATOM 778 O O . VAL A 1 99 ? 1.076 -7.267 0.841 1.00 98.56 99 VAL A O 1
ATOM 781 N N . LEU A 1 100 ? 0.852 -5.098 1.393 1.00 98.19 100 LEU A N 1
ATOM 782 C CA . LEU A 1 100 ? 1.608 -5.189 2.635 1.00 98.19 100 LEU A CA 1
ATOM 783 C C . LEU A 1 100 ? 0.680 -5.560 3.790 1.00 98.19 100 LEU A C 1
ATOM 785 O O . LEU A 1 100 ? -0.277 -4.850 4.089 1.00 98.19 100 LEU A O 1
ATOM 789 N N . LEU A 1 101 ? 0.978 -6.685 4.426 1.00 98.19 101 LEU A N 1
ATOM 790 C CA . LEU A 1 101 ? 0.243 -7.242 5.549 1.00 98.19 101 LEU A CA 1
ATOM 791 C C . LEU A 1 101 ? 1.012 -6.911 6.821 1.00 98.19 101 LEU A C 1
ATOM 793 O O . LEU A 1 101 ? 2.116 -7.420 7.006 1.00 98.19 101 LEU A O 1
ATOM 797 N N . THR A 1 102 ? 0.440 -6.076 7.682 1.00 97.31 102 THR A N 1
ATOM 798 C CA . THR A 1 102 ? 1.043 -5.688 8.964 1.00 97.31 102 THR A CA 1
ATOM 799 C C . THR A 1 102 ? 0.146 -6.152 10.097 1.00 97.31 102 THR A C 1
ATOM 801 O O . THR A 1 102 ? -1.070 -6.035 10.002 1.00 97.31 102 THR A O 1
ATOM 804 N N . SER A 1 103 ? 0.709 -6.696 11.171 1.00 97.06 103 SER A N 1
ATOM 805 C CA . SER A 1 103 ? -0.072 -7.131 12.328 1.00 97.06 103 SER A CA 1
ATOM 806 C C . SER A 1 103 ? 0.689 -6.977 13.633 1.00 97.06 103 SER A C 1
ATOM 808 O O . SER A 1 103 ? 1.911 -7.093 13.664 1.00 97.06 103 SER A O 1
ATOM 810 N N . TYR A 1 104 ? -0.045 -6.726 14.709 1.00 96.38 104 TYR A N 1
ATOM 811 C CA . TYR A 1 104 ? 0.466 -6.745 16.073 1.00 96.38 104 TYR A CA 1
ATOM 812 C C . TYR A 1 104 ? -0.663 -7.112 17.033 1.00 96.38 104 TYR A C 1
ATOM 814 O O . TYR A 1 104 ? -1.846 -6.897 16.756 1.00 96.38 104 TYR A O 1
ATOM 822 N N . GLN A 1 105 ? -0.296 -7.647 18.191 1.00 95.25 105 GLN A N 1
ATOM 823 C CA . GLN A 1 105 ? -1.246 -7.950 19.251 1.00 95.25 105 GLN A CA 1
ATOM 824 C C . GLN A 1 105 ? -1.150 -6.901 20.357 1.00 95.25 105 GLN A C 1
ATOM 826 O O . GLN A 1 105 ? -0.064 -6.571 20.833 1.00 95.25 105 GLN A O 1
ATOM 831 N N . LYS A 1 106 ? -2.302 -6.403 20.808 1.00 93.25 106 LYS A N 1
ATOM 832 C CA . LYS A 1 106 ? -2.414 -5.540 21.982 1.00 93.25 106 LYS A CA 1
ATOM 833 C C . LYS A 1 106 ? -3.426 -6.128 22.954 1.00 93.25 106 LYS A C 1
ATOM 835 O O . LYS A 1 106 ? -4.627 -6.096 22.697 1.00 93.25 106 LYS A O 1
ATOM 840 N N . LYS A 1 107 ? -2.937 -6.619 24.099 1.00 92.12 107 LYS A N 1
ATOM 841 C CA . LYS A 1 107 ? -3.739 -7.417 25.045 1.00 92.12 107 LYS A CA 1
ATOM 842 C C . LYS A 1 107 ? -4.410 -8.572 24.287 1.00 92.12 107 LYS A C 1
ATOM 844 O O . LYS A 1 107 ? -3.714 -9.330 23.621 1.00 92.12 107 LYS A O 1
ATOM 849 N N . ASP A 1 108 ? -5.733 -8.649 24.325 1.00 94.69 108 ASP A N 1
ATOM 850 C CA . ASP A 1 108 ? -6.516 -9.689 23.666 1.00 94.69 108 ASP A CA 1
ATOM 851 C C . ASP A 1 108 ? -7.025 -9.286 22.275 1.00 94.69 108 ASP A C 1
ATOM 853 O O . ASP A 1 108 ? -7.875 -9.969 21.715 1.00 94.69 108 ASP A O 1
ATOM 857 N N . ILE A 1 109 ? -6.542 -8.181 21.701 1.00 96.50 109 ILE A N 1
ATOM 858 C CA . ILE A 1 109 ? -6.909 -7.760 20.347 1.00 96.50 109 ILE A CA 1
ATOM 859 C C . ILE A 1 109 ? -5.733 -7.987 19.403 1.00 96.50 109 ILE A C 1
ATOM 861 O O . ILE A 1 109 ? -4.662 -7.403 19.579 1.00 96.50 109 ILE A O 1
ATOM 865 N N . LEU A 1 110 ? -5.951 -8.795 18.369 1.00 97.44 110 LEU A N 1
ATOM 866 C CA . LEU A 1 110 ? -5.082 -8.831 17.200 1.00 97.44 110 LEU A CA 1
ATOM 867 C C . LEU A 1 110 ? -5.535 -7.737 16.233 1.00 97.44 110 LEU A C 1
ATOM 869 O O . LEU A 1 110 ? -6.658 -7.774 15.730 1.00 97.44 110 LEU A O 1
ATOM 873 N N . PHE A 1 111 ? -4.655 -6.772 15.985 1.00 97.75 111 PHE A N 1
ATOM 874 C CA . PHE A 1 111 ? -4.804 -5.794 14.918 1.00 97.75 111 PHE A CA 1
ATOM 875 C C . PHE A 1 111 ? -4.037 -6.294 13.697 1.00 97.75 111 PHE A C 1
ATOM 877 O O . PHE A 1 111 ? -2.868 -6.673 13.809 1.00 97.75 111 PHE A O 1
ATOM 884 N N . SER A 1 112 ? -4.655 -6.237 12.524 1.00 97.69 112 SER A N 1
ATOM 885 C CA . SER A 1 112 ? -3.936 -6.358 11.262 1.00 97.69 112 SER A CA 1
ATOM 886 C C . SER A 1 112 ? -4.432 -5.362 10.222 1.00 97.69 112 SER A C 1
ATOM 888 O O . SER A 1 112 ? -5.565 -4.883 10.278 1.00 97.69 112 SER A O 1
ATOM 890 N N . SER A 1 113 ? -3.564 -5.027 9.274 1.00 98.19 113 SER A N 1
ATOM 891 C CA . SER A 1 113 ? -3.891 -4.210 8.118 1.00 98.19 113 SER A CA 1
ATOM 892 C C . SER A 1 113 ? -3.357 -4.821 6.827 1.00 98.19 113 SER A C 1
ATOM 894 O O . SER A 1 113 ? -2.288 -5.434 6.804 1.00 98.19 113 SER A O 1
ATOM 896 N N . GLU A 1 114 ? -4.109 -4.631 5.748 1.00 98.69 114 GLU A N 1
ATOM 897 C CA . GLU A 1 114 ? -3.681 -4.863 4.373 1.00 98.69 114 GLU A CA 1
ATOM 898 C C . GLU A 1 114 ? -3.613 -3.506 3.670 1.00 98.69 114 GLU A C 1
ATOM 900 O O . GLU A 1 114 ? -4.633 -2.826 3.525 1.00 98.69 114 GLU A O 1
ATOM 905 N N . ILE A 1 115 ? -2.411 -3.102 3.261 1.00 98.81 115 ILE A N 1
ATOM 906 C CA . ILE A 1 115 ? -2.161 -1.806 2.627 1.00 98.81 115 ILE A CA 1
ATOM 907 C C . ILE A 1 115 ? -1.679 -2.034 1.203 1.00 98.81 115 ILE A C 1
ATOM 909 O O . ILE A 1 115 ? -0.718 -2.771 0.979 1.00 98.81 115 ILE A O 1
ATOM 913 N N . PHE A 1 116 ? -2.358 -1.429 0.234 1.00 98.69 116 PHE A N 1
ATOM 914 C CA . PHE A 1 116 ? -2.063 -1.639 -1.181 1.00 98.69 116 PHE A CA 1
ATOM 915 C C . PHE A 1 116 ? -2.537 -0.477 -2.052 1.00 98.69 116 PHE A C 1
ATOM 917 O O . PHE A 1 116 ? -3.538 0.175 -1.742 1.00 98.69 116 PHE A O 1
ATOM 924 N N . ALA A 1 117 ? -1.851 -0.289 -3.180 1.00 97.94 117 ALA A N 1
ATOM 925 C CA . ALA A 1 117 ? -2.328 0.550 -4.268 1.00 97.94 117 ALA A CA 1
ATOM 926 C C . ALA A 1 117 ? -3.382 -0.190 -5.097 1.00 97.94 117 ALA A C 1
ATOM 928 O O . ALA A 1 117 ? -3.232 -1.368 -5.446 1.00 97.94 117 ALA A O 1
ATOM 929 N N . VAL A 1 118 ? -4.459 0.507 -5.444 1.00 97.75 118 VAL A N 1
ATOM 930 C CA . VAL A 1 118 ? -5.488 0.000 -6.349 1.00 97.75 118 VAL A CA 1
ATOM 931 C C . VAL A 1 118 ? -4.890 -0.122 -7.748 1.00 97.75 118 VAL A C 1
ATOM 933 O O . VAL A 1 118 ? -4.620 0.874 -8.416 1.00 97.75 118 VAL A O 1
ATOM 936 N N . ALA A 1 119 ? -4.728 -1.362 -8.209 1.00 95.81 119 ALA A N 1
ATOM 937 C CA . ALA A 1 119 ? -4.102 -1.663 -9.488 1.00 95.81 119 ALA A CA 1
ATOM 938 C C . ALA A 1 119 ? -5.077 -2.369 -10.453 1.00 95.81 119 ALA A C 1
ATOM 940 O O . ALA A 1 119 ? -5.855 -3.213 -10.005 1.00 95.81 119 ALA A O 1
ATOM 941 N N . PRO A 1 120 ? -5.071 -2.033 -11.760 1.00 94.00 120 PRO A N 1
ATOM 942 C CA . PRO A 1 120 ? -4.415 -0.858 -12.344 1.00 94.00 120 PRO A CA 1
ATOM 943 C C . PRO A 1 120 ? -5.080 0.454 -11.882 1.00 94.00 120 PRO A C 1
ATOM 945 O O . PRO A 1 120 ? -6.214 0.435 -11.381 1.00 94.00 120 PRO A O 1
ATOM 948 N N . ALA A 1 121 ? -4.391 1.584 -12.092 1.00 93.00 121 ALA A N 1
ATOM 949 C CA . ALA A 1 121 ? -4.887 2.921 -11.754 1.00 93.00 121 ALA A CA 1
ATOM 950 C C . ALA A 1 121 ? -6.329 3.139 -12.242 1.00 93.00 121 ALA A C 1
ATOM 952 O O . ALA A 1 121 ? -6.692 2.745 -13.356 1.00 93.00 121 ALA A O 1
ATOM 953 N N . LEU A 1 122 ? -7.156 3.766 -11.406 1.00 93.19 122 LEU A N 1
ATOM 954 C CA . LEU A 1 122 ? -8.507 4.166 -11.784 1.00 93.19 122 LEU A CA 1
ATOM 955 C C . LEU A 1 122 ? -8.440 5.499 -12.530 1.00 93.19 122 LEU A C 1
ATOM 957 O O . LEU A 1 122 ? -7.957 6.492 -11.995 1.00 93.19 122 LEU A O 1
ATOM 961 N N . LYS A 1 123 ? -8.930 5.520 -13.770 1.00 86.75 123 LYS A N 1
ATOM 962 C CA . LYS A 1 123 ? -8.939 6.710 -14.625 1.00 86.75 123 LYS A CA 1
ATOM 963 C C . LYS A 1 123 ? -10.341 6.963 -15.160 1.00 86.75 123 LYS A C 1
ATOM 965 O O . LYS A 1 123 ? -11.019 6.010 -15.543 1.00 86.75 123 LYS A O 1
ATOM 970 N N . ASN A 1 124 ? -10.748 8.230 -15.232 1.00 84.31 124 ASN A N 1
ATOM 971 C CA . ASN A 1 124 ? -11.991 8.619 -15.907 1.00 84.31 124 ASN A CA 1
ATOM 972 C C . ASN A 1 124 ? -11.771 8.740 -17.424 1.00 84.31 124 ASN A C 1
ATOM 974 O O . ASN A 1 124 ? -12.675 8.474 -18.211 1.00 84.31 124 ASN A O 1
ATOM 978 N N . SER A 1 125 ? -10.552 9.100 -17.831 1.00 83.56 125 SER A N 1
ATOM 979 C CA . SER A 1 125 ? -10.085 9.160 -19.215 1.00 83.56 125 SER A CA 1
ATOM 980 C C . SER A 1 125 ? -8.687 8.538 -19.346 1.00 83.56 125 SER A C 1
ATOM 982 O O . SER A 1 125 ? -7.857 8.715 -18.452 1.00 83.56 125 SER A O 1
ATOM 984 N N . PRO A 1 126 ? -8.351 7.858 -20.462 1.00 78.19 126 PRO A N 1
ATOM 985 C CA . PRO A 1 126 ? -7.006 7.318 -20.689 1.00 78.19 126 PRO A CA 1
ATOM 986 C C . PRO A 1 126 ? -5.880 8.354 -20.539 1.00 78.19 126 PRO A C 1
ATOM 988 O O . PRO A 1 126 ? -4.787 8.007 -20.088 1.00 78.19 126 PRO A O 1
ATOM 991 N N . ALA A 1 127 ? -6.174 9.616 -20.876 1.00 80.38 127 ALA A N 1
ATOM 992 C CA . ALA A 1 127 ? -5.253 10.749 -20.806 1.00 80.38 127 ALA A CA 1
ATOM 993 C C . ALA A 1 127 ? -5.158 11.393 -19.410 1.00 80.38 127 ALA A C 1
ATOM 995 O O 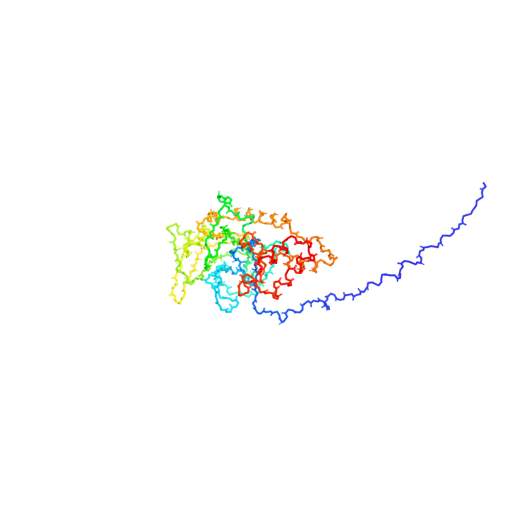. ALA A 1 127 ? -4.479 12.408 -19.253 1.00 80.38 127 ALA A O 1
ATOM 996 N N . ASP A 1 128 ? -5.851 10.861 -18.398 1.00 83.44 128 ASP A N 1
ATOM 997 C CA . ASP A 1 128 ? -5.802 11.437 -17.059 1.00 83.44 128 ASP A CA 1
ATOM 998 C C . ASP A 1 128 ? -4.410 11.311 -16.439 1.00 83.44 128 ASP A C 1
ATOM 1000 O O . ASP A 1 128 ? -3.885 10.218 -16.206 1.00 83.44 128 ASP A O 1
ATOM 1004 N N . SER A 1 129 ? -3.858 12.479 -16.130 1.00 83.31 129 SER A N 1
ATOM 1005 C CA . SER A 1 129 ? -2.680 12.703 -15.310 1.00 83.31 129 SER A CA 1
ATOM 1006 C C . SER A 1 129 ? -2.991 13.773 -14.263 1.00 83.31 129 SER A C 1
ATOM 1008 O O . SER A 1 129 ? -3.927 14.569 -14.416 1.00 83.31 129 SER A O 1
ATOM 1010 N N . CYS A 1 130 ? -2.213 13.791 -13.189 1.00 82.00 130 CYS A N 1
ATOM 1011 C CA . CYS A 1 130 ? -2.241 14.839 -12.182 1.00 82.00 130 CYS A CA 1
ATOM 1012 C C . CYS A 1 130 ? -0.828 15.341 -11.901 1.00 82.00 130 CYS A C 1
ATOM 1014 O O . CYS A 1 130 ? 0.123 14.557 -11.848 1.00 82.00 130 CYS A O 1
ATOM 1016 N N . GLU A 1 131 ? -0.721 16.648 -11.684 1.00 79.81 131 GLU A N 1
ATOM 1017 C CA . GLU A 1 131 ? 0.490 17.252 -11.148 1.00 79.81 131 GLU A CA 1
ATOM 1018 C C . GLU A 1 131 ? 0.696 16.776 -9.703 1.00 79.81 131 GLU A C 1
ATOM 1020 O O . GLU A 1 131 ? -0.244 16.680 -8.901 1.00 79.81 131 GLU A O 1
ATOM 1025 N N . LEU A 1 132 ? 1.934 16.418 -9.401 1.00 76.75 132 LEU A N 1
ATOM 1026 C CA . LEU A 1 132 ? 2.455 16.042 -8.098 1.00 76.75 132 LEU A CA 1
ATOM 1027 C C . LEU A 1 132 ? 3.421 17.145 -7.628 1.00 76.75 132 LEU A C 1
ATOM 1029 O O . LEU A 1 132 ? 3.883 17.947 -8.449 1.00 76.75 132 LEU A O 1
ATOM 1033 N N . PRO A 1 133 ? 3.776 17.193 -6.332 1.00 73.50 133 PRO A N 1
ATOM 1034 C CA . PRO A 1 133 ? 4.759 18.148 -5.840 1.00 73.50 133 PRO A CA 1
ATOM 1035 C C . PRO A 1 133 ? 6.050 18.130 -6.669 1.00 73.50 133 PRO A C 1
ATOM 1037 O O . PRO A 1 133 ? 6.555 17.072 -7.045 1.00 73.50 133 PRO A O 1
ATOM 1040 N N . GLY A 1 134 ? 6.585 19.320 -6.956 1.00 72.62 134 GLY A N 1
ATOM 1041 C CA . GLY A 1 134 ? 7.788 19.476 -7.779 1.00 72.62 134 GLY A CA 1
ATOM 1042 C C . GLY A 1 134 ? 7.548 19.451 -9.293 1.00 72.62 134 GLY A C 1
ATOM 1043 O O . GLY A 1 134 ? 8.509 19.284 -10.038 1.00 72.62 134 GLY A O 1
ATOM 1044 N N . GLY A 1 135 ? 6.300 19.609 -9.756 1.00 73.69 135 GLY A N 1
ATOM 1045 C CA . GLY A 1 135 ? 5.959 19.695 -11.184 1.00 73.69 135 GLY A CA 1
ATOM 1046 C C . GLY A 1 135 ? 6.035 18.355 -11.923 1.00 73.69 135 GLY A C 1
ATOM 1047 O O . GLY A 1 135 ? 6.067 18.317 -13.153 1.00 73.69 135 GLY A O 1
ATOM 1048 N N . ILE A 1 136 ? 6.096 17.248 -11.181 1.00 76.31 136 ILE A N 1
ATOM 1049 C CA . ILE A 1 136 ? 6.119 15.896 -11.738 1.00 76.31 136 ILE A CA 1
ATOM 1050 C C . ILE A 1 136 ? 4.684 15.495 -12.077 1.00 76.31 136 ILE A C 1
ATOM 1052 O O . ILE A 1 136 ? 3.775 15.752 -11.298 1.00 76.31 136 ILE A O 1
ATOM 1056 N N . TYR A 1 137 ? 4.466 14.828 -13.207 1.00 80.50 137 TYR A N 1
ATOM 1057 C CA . TYR A 1 137 ? 3.145 14.329 -13.587 1.00 80.50 137 TYR A CA 1
ATOM 1058 C C . TYR A 1 137 ? 3.067 12.817 -13.397 1.00 80.50 137 TYR A C 1
ATOM 1060 O O . TYR A 1 137 ? 3.975 12.084 -13.785 1.00 80.50 137 TYR A O 1
ATOM 1068 N N . GLY A 1 138 ? 1.970 12.353 -12.806 1.00 81.62 138 GLY A N 1
ATOM 1069 C CA . GLY A 1 138 ? 1.684 10.935 -12.598 1.00 81.62 138 GLY A CA 1
ATOM 1070 C C . GLY A 1 138 ? 0.230 10.600 -12.891 1.00 81.62 138 GLY A C 1
ATOM 1071 O O . GLY A 1 138 ? -0.571 11.480 -13.213 1.00 81.62 138 GLY A O 1
ATOM 1072 N N . TYR A 1 139 ? -0.119 9.321 -12.781 1.00 84.38 139 TYR A N 1
ATOM 1073 C CA . TYR A 1 139 ? -1.520 8.928 -12.797 1.00 84.38 139 TYR A CA 1
ATOM 1074 C C . TYR A 1 139 ? -2.207 9.392 -11.511 1.00 84.38 139 TYR A C 1
ATOM 1076 O O . TYR A 1 139 ? -1.576 9.400 -10.454 1.00 84.38 139 TYR A O 1
ATOM 1084 N N . PRO A 1 140 ? -3.499 9.744 -11.574 1.00 87.88 140 PRO A N 1
ATOM 1085 C CA . PRO A 1 140 ? -4.314 9.747 -10.377 1.00 87.88 140 PRO A CA 1
ATOM 1086 C C . PRO A 1 140 ? -4.334 8.335 -9.799 1.00 87.88 140 PRO A C 1
ATOM 1088 O O . PRO A 1 140 ? -4.453 7.361 -10.552 1.00 87.88 140 PRO A O 1
ATOM 1091 N N . HIS A 1 141 ? -4.225 8.226 -8.482 1.00 90.88 141 HIS A N 1
ATOM 1092 C CA . HIS A 1 141 ? -4.144 6.924 -7.840 1.00 90.88 141 HIS A CA 1
ATOM 1093 C C . HIS A 1 141 ? -4.987 6.822 -6.591 1.00 90.88 141 HIS A C 1
ATOM 1095 O O . HIS A 1 141 ? -5.453 7.815 -6.025 1.00 90.88 141 HIS A O 1
ATOM 1101 N N . ASN A 1 142 ? -5.152 5.581 -6.150 1.00 96.19 142 ASN A N 1
ATOM 1102 C CA . ASN A 1 142 ? -5.887 5.262 -4.951 1.00 96.19 142 ASN A CA 1
ATOM 1103 C C . ASN A 1 142 ? -5.120 4.222 -4.149 1.00 96.19 142 ASN A C 1
ATOM 1105 O O . ASN A 1 142 ? -4.779 3.172 -4.689 1.00 96.19 142 ASN A O 1
ATOM 1109 N N . ASP A 1 143 ? -4.949 4.481 -2.862 1.00 98.06 143 ASP A N 1
ATOM 1110 C CA . ASP A 1 143 ? -4.449 3.508 -1.901 1.00 98.06 143 ASP A CA 1
ATOM 1111 C C . ASP A 1 143 ? -5.553 3.147 -0.909 1.00 98.06 143 ASP A C 1
ATOM 1113 O O . ASP A 1 143 ? -6.476 3.928 -0.649 1.00 98.06 143 ASP A O 1
ATOM 1117 N N . ILE A 1 144 ? -5.473 1.943 -0.352 1.00 98.75 144 ILE A N 1
ATOM 1118 C CA . ILE A 1 144 ? -6.432 1.444 0.632 1.00 98.75 144 ILE A CA 1
ATOM 1119 C C . ILE A 1 144 ? -5.680 0.910 1.843 1.00 98.75 144 ILE A C 1
ATOM 1121 O O . ILE A 1 144 ? -4.713 0.165 1.699 1.00 98.75 144 ILE A O 1
ATOM 1125 N N . ILE A 1 145 ? -6.176 1.254 3.032 1.00 98.75 145 ILE A N 1
ATOM 1126 C CA . ILE A 1 145 ? -5.826 0.604 4.297 1.00 98.75 145 ILE A CA 1
ATOM 1127 C C . ILE A 1 145 ? -7.057 -0.189 4.738 1.00 98.75 145 ILE A C 1
ATOM 1129 O O . ILE A 1 145 ? -8.047 0.385 5.203 1.00 98.75 145 ILE A O 1
ATOM 1133 N N . LEU A 1 146 ? -7.013 -1.508 4.569 1.00 98.69 146 LEU A N 1
ATOM 1134 C CA . LEU A 1 146 ? -8.034 -2.424 5.071 1.00 98.69 146 LEU A CA 1
ATOM 1135 C C . LEU A 1 146 ? -7.602 -2.926 6.448 1.00 98.69 146 LEU A C 1
ATOM 1137 O O . LEU A 1 146 ? -6.539 -3.514 6.574 1.00 98.69 146 LEU A O 1
ATOM 1141 N N . ILE A 1 147 ? -8.403 -2.669 7.474 1.00 98.12 147 ILE A N 1
ATOM 1142 C CA . ILE A 1 147 ? -8.106 -2.974 8.875 1.00 98.12 147 ILE A CA 1
ATOM 1143 C C . ILE A 1 147 ? -8.951 -4.168 9.304 1.00 98.12 147 ILE A C 1
ATOM 1145 O O . ILE A 1 147 ? -10.158 -4.183 9.053 1.00 98.12 147 ILE A O 1
ATOM 1149 N N . HIS A 1 148 ? -8.344 -5.104 10.026 1.00 98.12 148 HIS A N 1
ATOM 1150 C CA . HIS A 1 148 ? -9.018 -6.209 10.693 1.00 98.12 148 HIS A CA 1
ATOM 1151 C C . HIS A 1 148 ? -8.683 -6.209 12.181 1.00 98.12 148 HIS A C 1
ATOM 1153 O O . HIS A 1 148 ? -7.534 -6.026 12.583 1.00 98.12 148 HIS A O 1
ATOM 1159 N N . LEU A 1 149 ? -9.702 -6.433 13.000 1.00 97.94 149 LEU A N 1
ATOM 1160 C CA . LEU A 1 149 ? -9.578 -6.586 14.440 1.00 97.94 149 LEU A CA 1
ATOM 1161 C C . LEU A 1 149 ? -10.177 -7.925 14.826 1.00 97.94 149 LEU A C 1
ATOM 1163 O O . LEU A 1 149 ? -11.320 -8.197 14.467 1.00 97.94 149 LEU A O 1
ATOM 1167 N N . LYS A 1 150 ? -9.427 -8.716 15.583 1.00 98.06 150 LYS A N 1
ATOM 1168 C CA . LYS A 1 150 ? -9.873 -10.004 16.110 1.00 98.06 150 LYS A CA 1
ATOM 1169 C C . LYS A 1 150 ? -9.771 -10.007 17.624 1.00 98.06 150 LYS A C 1
ATOM 1171 O O . LYS A 1 150 ? -8.705 -9.713 18.169 1.00 98.06 150 LYS A O 1
ATOM 1176 N N . ASN A 1 151 ? -10.860 -10.367 18.295 1.00 98.06 151 ASN A N 1
ATOM 1177 C CA . ASN A 1 151 ? -10.843 -10.629 19.728 1.00 98.06 151 ASN A CA 1
ATOM 1178 C C . ASN A 1 151 ? -10.326 -12.049 19.991 1.00 98.06 151 ASN A C 1
ATOM 1180 O O . ASN A 1 151 ? -10.959 -13.035 19.625 1.00 98.06 151 ASN A O 1
ATOM 1184 N N . LEU A 1 152 ? -9.168 -12.147 20.632 1.00 97.38 152 LEU A N 1
ATOM 1185 C CA . LEU A 1 152 ? -8.513 -13.399 21.000 1.00 97.38 152 LEU A CA 1
ATOM 1186 C C . LEU A 1 152 ? -8.968 -13.936 22.366 1.00 97.38 152 LEU A C 1
ATOM 1188 O O . LEU A 1 152 ? -8.603 -15.053 22.729 1.00 97.38 152 LEU A O 1
ATOM 1192 N N . SER A 1 153 ? -9.741 -13.165 23.136 1.00 96.12 153 SER A N 1
ATOM 1193 C CA . SER A 1 153 ? -10.216 -13.591 24.455 1.00 96.12 153 SER A CA 1
ATOM 1194 C C . SER A 1 153 ? -11.511 -14.403 24.393 1.00 96.12 153 SER A C 1
ATOM 1196 O O . SER A 1 153 ? -12.268 -14.376 23.422 1.00 96.12 153 SER A O 1
ATOM 1198 N N . ALA A 1 154 ? -11.806 -15.070 25.509 1.00 96.25 154 ALA A N 1
ATOM 1199 C CA . ALA A 1 154 ? -13.075 -15.749 25.759 1.00 96.25 154 ALA A CA 1
ATOM 1200 C C . ALA A 1 154 ? -14.197 -14.811 26.259 1.00 96.25 154 ALA A C 1
ATOM 1202 O O . ALA A 1 154 ? -15.239 -15.290 26.703 1.00 96.25 154 ALA A O 1
ATOM 1203 N N . LYS A 1 155 ? -13.988 -13.487 26.257 1.00 96.56 155 LYS A N 1
ATOM 1204 C CA . LYS A 1 155 ? -14.952 -12.495 26.756 1.00 96.56 155 LYS A CA 1
ATOM 1205 C C . LYS A 1 155 ? -15.175 -11.397 25.729 1.00 96.56 155 LYS A C 1
ATOM 1207 O O . LYS A 1 155 ? -14.295 -11.089 24.932 1.00 96.56 155 LYS A O 1
ATOM 1212 N N . ASP A 1 156 ? -16.333 -10.760 25.789 1.00 97.06 156 ASP A N 1
ATOM 1213 C CA . ASP A 1 156 ? -16.599 -9.582 24.972 1.00 97.06 156 ASP A CA 1
ATOM 1214 C C . ASP A 1 156 ? -15.612 -8.465 25.335 1.00 97.06 156 ASP A C 1
ATOM 1216 O O . ASP A 1 156 ? -15.385 -8.168 26.511 1.00 97.06 156 ASP A O 1
ATOM 1220 N N . THR A 1 157 ? -15.012 -7.852 24.318 1.00 95.94 157 THR A N 1
ATOM 1221 C CA . THR A 1 157 ? -14.006 -6.800 24.474 1.00 95.94 157 THR A CA 1
ATOM 1222 C C . THR A 1 157 ? -14.394 -5.586 23.648 1.00 95.94 157 THR A C 1
ATOM 1224 O O . THR A 1 157 ? -14.811 -5.701 22.499 1.00 95.94 157 THR A O 1
ATOM 1227 N N . SER A 1 158 ? -14.249 -4.400 24.236 1.00 94.44 158 SER A N 1
ATOM 1228 C CA . SER A 1 158 ? -14.458 -3.136 23.534 1.00 94.44 158 SER A CA 1
ATOM 1229 C C . SER A 1 158 ? -13.130 -2.583 23.033 1.00 94.44 158 SER A C 1
ATOM 1231 O O . SER A 1 158 ? -12.151 -2.530 23.781 1.00 94.44 158 SER A O 1
ATOM 1233 N N . VAL A 1 159 ? -13.101 -2.158 21.774 1.00 94.69 159 VAL A N 1
ATOM 1234 C CA . VAL A 1 159 ? -11.930 -1.565 21.129 1.00 94.69 159 VAL A CA 1
ATOM 1235 C C . VAL A 1 159 ? -12.310 -0.256 20.447 1.00 94.69 159 VAL A C 1
ATOM 1237 O O . VAL A 1 159 ? -13.393 -0.124 19.882 1.00 94.69 159 VAL A O 1
ATOM 1240 N N . VAL A 1 160 ? -11.412 0.727 20.500 1.00 95.62 160 VAL A N 1
ATOM 1241 C CA . VAL A 1 160 ? -11.572 2.023 19.832 1.00 95.62 160 VAL A CA 1
ATOM 1242 C C . VAL A 1 160 ? -10.479 2.148 18.775 1.00 95.62 160 VAL A C 1
ATOM 1244 O O . VAL A 1 160 ? -9.338 2.447 19.123 1.00 95.62 160 VAL A O 1
ATOM 1247 N N . PRO A 1 161 ? -10.785 1.892 17.495 1.00 95.88 161 PRO A N 1
ATOM 1248 C CA . PRO A 1 161 ? -9.830 2.109 16.419 1.00 95.88 161 PRO A CA 1
ATOM 1249 C C . PRO A 1 161 ? -9.561 3.602 16.234 1.00 95.88 161 PRO A C 1
ATOM 1251 O O . PRO A 1 161 ? -10.430 4.448 16.482 1.00 95.88 161 PRO A O 1
ATOM 1254 N N . ARG A 1 162 ? -8.366 3.925 15.745 1.00 97.44 162 ARG A N 1
ATOM 1255 C CA . ARG A 1 162 ? -7.946 5.290 15.437 1.00 97.44 162 ARG A CA 1
ATOM 1256 C C . ARG A 1 162 ? -7.234 5.364 14.097 1.00 97.44 162 ARG A C 1
ATOM 1258 O O . ARG A 1 162 ? -6.559 4.424 13.678 1.00 97.44 162 ARG A O 1
ATOM 1265 N N . PHE A 1 163 ? -7.374 6.512 13.448 1.00 97.88 163 PHE A N 1
ATOM 1266 C CA . PHE A 1 163 ? -6.590 6.873 12.275 1.00 97.88 163 PHE A CA 1
ATOM 1267 C C . PHE A 1 163 ? -5.799 8.144 12.564 1.00 97.88 163 PHE A C 1
ATOM 1269 O O . PHE A 1 163 ? -6.347 9.152 13.016 1.00 97.88 163 PHE A O 1
ATOM 1276 N N . PHE A 1 164 ? -4.497 8.066 12.336 1.00 97.50 164 PHE A N 1
ATOM 1277 C CA . PHE A 1 164 ? -3.527 9.098 12.638 1.00 97.50 164 PHE A CA 1
ATOM 1278 C C . PHE A 1 164 ? -3.062 9.738 11.340 1.00 97.50 164 PHE A C 1
ATOM 1280 O O . PHE A 1 164 ? -2.697 9.055 10.384 1.00 97.50 164 PHE A O 1
ATOM 1287 N N . VAL A 1 165 ? -3.061 11.062 11.333 1.00 96.75 165 VAL A N 1
ATOM 1288 C CA . VAL A 1 165 ? -2.598 11.884 10.225 1.00 96.75 165 VAL A CA 1
ATOM 1289 C C . VAL A 1 165 ? -1.546 12.828 10.764 1.00 96.75 165 VAL A C 1
ATOM 1291 O O . VAL A 1 165 ? -1.799 13.586 11.703 1.00 96.75 165 VAL A O 1
ATOM 1294 N N . HIS A 1 166 ? -0.385 12.812 10.136 1.00 95.38 166 HIS A N 1
ATOM 1295 C CA . HIS A 1 166 ? 0.620 13.846 10.269 1.00 95.38 166 HIS A CA 1
ATOM 1296 C C . HIS A 1 166 ? 0.838 14.470 8.893 1.00 95.38 166 HIS A C 1
ATOM 1298 O O . HIS A 1 166 ? 1.034 13.762 7.906 1.00 95.38 166 HIS A O 1
ATOM 1304 N N . SER A 1 167 ? 0.762 15.796 8.818 1.00 94.62 167 SER A N 1
ATOM 1305 C CA . SER A 1 167 ? 0.984 16.532 7.581 1.00 94.62 167 SER A CA 1
ATOM 1306 C C . SER A 1 167 ? 1.678 17.860 7.844 1.00 94.62 167 SER A C 1
ATOM 1308 O O . SER A 1 167 ? 1.312 18.595 8.760 1.00 94.62 167 SER A O 1
ATOM 1310 N N . VAL A 1 168 ? 2.651 18.215 7.010 1.00 92.50 168 VAL A N 1
ATOM 1311 C CA . VAL A 1 168 ? 3.195 19.583 6.970 1.00 92.50 168 VAL A CA 1
ATOM 1312 C C . VAL A 1 168 ? 2.142 20.565 6.437 1.00 92.50 168 VAL A C 1
ATOM 1314 O O . VAL A 1 168 ? 2.099 21.725 6.850 1.00 92.50 168 VAL A O 1
ATOM 1317 N N . ASN A 1 169 ? 1.234 20.088 5.582 1.00 91.50 169 ASN A N 1
ATOM 1318 C CA . ASN A 1 169 ? 0.175 20.883 4.977 1.00 91.50 169 ASN A CA 1
ATOM 1319 C C . ASN A 1 169 ? -1.087 20.934 5.861 1.00 91.50 169 ASN A C 1
ATOM 1321 O O . ASN A 1 169 ? -1.352 20.015 6.643 1.00 91.50 169 ASN A O 1
ATOM 1325 N N . PRO A 1 170 ? -1.915 21.990 5.747 1.00 94.06 170 PRO A N 1
ATOM 1326 C CA . PRO A 1 170 ? -3.177 22.062 6.471 1.00 94.06 170 PRO A CA 1
ATOM 1327 C C . PRO A 1 170 ? -4.112 20.888 6.152 1.00 94.06 170 PRO A C 1
ATOM 1329 O O . PRO A 1 170 ? -4.440 20.637 4.996 1.00 94.06 170 PRO A O 1
ATOM 1332 N N . VAL A 1 171 ? -4.600 20.222 7.204 1.00 95.06 171 VAL A N 1
ATOM 1333 C CA . VAL A 1 171 ? -5.626 19.168 7.108 1.00 95.06 171 VAL A CA 1
ATOM 1334 C C . VAL A 1 171 ? -7.023 19.775 7.229 1.00 95.06 171 VAL A C 1
ATOM 1336 O O . VAL A 1 171 ? -7.376 20.321 8.277 1.00 95.06 171 VAL A O 1
ATOM 1339 N N . PHE A 1 172 ? -7.831 19.683 6.184 1.00 94.94 172 PHE A N 1
ATOM 1340 C CA . PHE A 1 172 ? -9.221 20.132 6.156 1.00 94.94 172 PHE A CA 1
ATOM 1341 C C . PHE A 1 172 ? -10.161 18.958 6.425 1.00 94.94 172 PHE A C 1
ATOM 1343 O O . PHE A 1 172 ? -9.980 17.869 5.890 1.00 94.94 172 PHE A O 1
ATOM 1350 N N . ILE A 1 173 ? -11.166 19.184 7.269 1.00 94.12 173 ILE A N 1
ATOM 1351 C CA . ILE A 1 173 ? -12.247 18.228 7.519 1.00 94.12 173 ILE A CA 1
ATOM 1352 C C . ILE A 1 173 ? -13.430 18.713 6.689 1.00 94.12 173 ILE A C 1
ATOM 1354 O O . ILE A 1 173 ? -13.892 19.838 6.894 1.00 94.12 173 ILE A O 1
ATOM 1358 N N . ASN A 1 174 ? -13.899 17.898 5.750 1.00 90.31 174 ASN A N 1
ATOM 1359 C CA . ASN A 1 174 ? -15.019 18.274 4.896 1.00 90.31 174 ASN A CA 1
ATOM 1360 C C . ASN A 1 174 ? -16.337 18.273 5.693 1.00 90.31 174 ASN A C 1
ATOM 1362 O O . ASN A 1 174 ? -16.445 17.676 6.767 1.00 90.31 174 ASN A O 1
ATOM 1366 N N . ASN A 1 175 ? -17.367 18.931 5.151 1.00 87.62 175 ASN A N 1
ATOM 1367 C CA . ASN A 1 175 ? -18.671 19.077 5.814 1.00 87.62 175 ASN A CA 1
ATOM 1368 C C . ASN A 1 175 ? -19.345 17.735 6.146 1.00 87.62 175 ASN A C 1
ATOM 1370 O O . ASN A 1 175 ? -20.112 17.653 7.104 1.00 87.62 175 ASN A O 1
ATOM 1374 N N . ASP A 1 176 ? -19.039 16.683 5.383 1.00 86.06 176 ASP A N 1
ATOM 1375 C CA . ASP A 1 176 ? -19.529 15.322 5.616 1.00 86.06 176 ASP A CA 1
ATOM 1376 C C . ASP A 1 176 ? -18.935 14.664 6.877 1.00 86.06 176 ASP A C 1
ATOM 1378 O O . ASP A 1 176 ? -19.461 13.650 7.337 1.00 86.06 176 ASP A O 1
ATOM 1382 N N . LYS A 1 177 ? -17.845 15.221 7.433 1.00 85.19 177 LYS A N 1
ATOM 1383 C CA . LYS A 1 177 ? -17.006 14.640 8.499 1.00 85.19 177 LYS A CA 1
ATOM 1384 C C . LYS A 1 177 ? -16.518 13.213 8.207 1.00 85.19 177 LYS A C 1
ATOM 1386 O O . LYS A 1 177 ? -16.080 12.512 9.119 1.00 85.19 177 LYS A O 1
ATOM 1391 N N . LYS A 1 178 ? -16.585 12.794 6.945 1.00 89.25 178 LYS A N 1
ATOM 1392 C CA . LYS A 1 178 ? -16.139 11.494 6.431 1.00 89.25 178 LYS A CA 1
ATOM 1393 C C . LYS A 1 178 ? -14.970 11.636 5.474 1.00 89.25 178 LYS A C 1
ATOM 1395 O O . LYS A 1 178 ? -14.328 10.640 5.172 1.00 89.25 178 LYS A O 1
ATOM 1400 N N . THR A 1 179 ? -14.663 12.850 5.036 1.00 94.19 179 THR A N 1
ATOM 1401 C CA . THR A 1 179 ? -13.543 13.105 4.143 1.00 94.19 179 THR A CA 1
ATOM 1402 C C . THR A 1 179 ? -12.573 14.090 4.782 1.00 94.19 179 THR A C 1
ATOM 1404 O O . THR A 1 179 ? -12.961 15.175 5.225 1.00 94.19 179 THR A O 1
ATOM 1407 N N . LEU A 1 180 ? -11.298 13.710 4.825 1.00 95.75 180 LEU A N 1
ATOM 1408 C CA . LEU A 1 180 ? -10.195 14.620 5.118 1.00 95.75 180 LEU A CA 1
ATOM 1409 C C . LEU A 1 180 ? -9.550 15.032 3.800 1.00 95.75 180 LEU A C 1
ATOM 1411 O O . LEU A 1 180 ? -9.356 14.188 2.931 1.00 95.75 180 LEU A O 1
ATOM 1415 N N . SER A 1 181 ? -9.186 16.299 3.664 1.00 93.81 181 SER A N 1
ATOM 1416 C CA . SER A 1 181 ? -8.493 16.806 2.479 1.00 93.81 181 SER A CA 1
ATOM 1417 C C . SER A 1 181 ? -7.234 17.550 2.899 1.00 93.81 181 SER A C 1
ATOM 1419 O O . SER A 1 181 ? -7.267 18.325 3.853 1.00 93.81 181 SER A O 1
ATOM 1421 N N . PHE A 1 182 ? -6.124 17.354 2.202 1.00 90.44 182 PHE A N 1
ATOM 1422 C CA . PHE A 1 182 ? -4.914 18.154 2.397 1.00 90.44 182 PHE A CA 1
ATOM 1423 C C . PHE A 1 182 ? -4.155 18.298 1.078 1.00 90.44 182 PHE A C 1
ATOM 1425 O O . PHE A 1 182 ? -4.259 17.458 0.184 1.00 90.44 182 PHE A O 1
ATOM 1432 N N . ASP A 1 183 ? -3.448 19.424 0.948 1.00 81.50 183 ASP A N 1
ATOM 1433 C CA . ASP A 1 183 ? -2.695 19.807 -0.258 1.00 81.50 183 ASP A CA 1
ATOM 1434 C C . ASP A 1 183 ? -3.536 19.906 -1.554 1.00 81.50 183 ASP A C 1
ATOM 1436 O O . ASP A 1 183 ? -3.017 19.785 -2.656 1.00 81.50 183 ASP A O 1
ATOM 1440 N N . ASN A 1 184 ? -4.864 20.076 -1.444 1.00 80.81 184 ASN A N 1
ATOM 1441 C CA . ASN A 1 184 ? -5.834 20.114 -2.563 1.00 80.81 184 ASN A CA 1
ATOM 1442 C C . ASN A 1 184 ? -5.779 18.917 -3.542 1.00 80.81 184 ASN A C 1
ATOM 1444 O O . ASN A 1 184 ? -6.432 18.935 -4.585 1.00 80.81 184 ASN A O 1
ATOM 1448 N N . ARG A 1 185 ? -5.008 17.882 -3.207 1.00 87.88 185 ARG A N 1
ATOM 1449 C CA . ARG A 1 185 ? -4.717 16.716 -4.046 1.00 87.88 185 ARG A CA 1
ATOM 1450 C C . ARG A 1 185 ? -5.062 15.410 -3.363 1.00 87.88 185 ARG A C 1
ATOM 1452 O O . ARG A 1 185 ? -5.373 14.453 -4.064 1.00 87.88 185 ARG A O 1
ATOM 1459 N N . ILE A 1 186 ? -4.939 15.343 -2.037 1.00 92.19 186 ILE A N 1
ATOM 1460 C CA . ILE A 1 186 ? -5.143 14.106 -1.289 1.00 92.19 186 ILE A CA 1
ATOM 1461 C C . ILE A 1 186 ? -6.449 14.201 -0.520 1.00 92.19 186 ILE A C 1
ATOM 1463 O O . ILE A 1 186 ? -6.634 15.090 0.315 1.00 92.19 186 ILE A O 1
ATOM 1467 N N . HIS A 1 187 ? -7.336 13.252 -0.800 1.00 95.06 187 HIS A N 1
ATOM 1468 C CA . HIS A 1 187 ? -8.614 13.084 -0.129 1.00 95.06 187 HIS A CA 1
ATOM 1469 C C . HIS A 1 187 ? -8.664 11.711 0.532 1.00 95.06 187 HIS A C 1
ATOM 1471 O O . HIS A 1 187 ? -8.621 10.685 -0.145 1.00 95.06 187 HIS A O 1
ATOM 1477 N N . VAL A 1 188 ? -8.779 11.687 1.855 1.00 97.38 188 VAL A N 1
ATOM 1478 C CA . VAL A 1 188 ? -8.930 10.461 2.637 1.00 97.38 188 VAL A CA 1
ATOM 1479 C C . VAL A 1 188 ? -10.400 10.265 2.973 1.00 97.38 188 VAL A C 1
ATOM 1481 O O . VAL A 1 188 ? -10.971 11.050 3.732 1.00 97.38 188 VAL A O 1
ATOM 1484 N N . SER A 1 189 ? -11.001 9.208 2.439 1.00 97.06 189 SER A N 1
ATOM 1485 C CA . SER A 1 189 ? -12.355 8.777 2.773 1.00 97.06 189 SER A CA 1
ATOM 1486 C C . SER A 1 189 ? -12.307 7.832 3.975 1.00 97.06 189 SER A C 1
ATOM 1488 O O . SER A 1 189 ? -11.709 6.754 3.933 1.00 97.06 189 SER A O 1
ATOM 1490 N N . LEU A 1 190 ? -12.949 8.252 5.059 1.00 97.31 190 LEU A N 1
ATOM 1491 C CA . LEU A 1 190 ? -13.065 7.535 6.323 1.00 97.31 190 LEU A CA 1
ATOM 1492 C C . LEU A 1 190 ? -14.298 6.619 6.303 1.00 97.31 190 LEU A C 1
ATOM 1494 O O . LEU A 1 190 ? -15.299 6.956 5.659 1.00 97.31 190 LEU A O 1
ATOM 1498 N N . PRO A 1 191 ? -14.265 5.470 6.996 1.00 95.56 191 PRO A N 1
ATOM 1499 C CA . PRO A 1 191 ? -15.440 4.624 7.157 1.00 95.56 191 PRO A CA 1
ATOM 1500 C C . PRO A 1 191 ? -16.495 5.316 8.032 1.00 95.56 191 PRO A C 1
ATOM 1502 O O . PRO A 1 191 ? -16.240 6.328 8.695 1.00 95.56 191 PRO A O 1
ATOM 1505 N N . ASP A 1 192 ? -17.697 4.743 8.062 1.00 92.00 192 ASP A N 1
ATOM 1506 C CA . ASP A 1 192 ? -18.729 5.170 9.001 1.00 92.00 192 ASP A CA 1
ATOM 1507 C C . ASP A 1 192 ? -18.272 5.028 10.460 1.00 92.00 192 ASP A C 1
ATOM 1509 O O . ASP A 1 192 ? -17.374 4.260 10.799 1.00 92.00 192 ASP A O 1
ATOM 1513 N N . GLY A 1 193 ? -18.929 5.768 11.355 1.00 92.06 193 GLY A N 1
ATOM 1514 C CA . GLY A 1 193 ? -18.654 5.666 12.786 1.00 92.06 193 GLY A CA 1
ATOM 1515 C C . GLY A 1 193 ? -17.505 6.541 13.277 1.00 92.06 193 GLY A C 1
ATOM 1516 O O . GLY A 1 193 ? -16.998 6.288 14.363 1.00 92.06 193 GLY A O 1
ATOM 1517 N N . VAL A 1 194 ? -17.128 7.601 12.558 1.00 95.69 194 VAL A N 1
ATOM 1518 C CA . VAL A 1 194 ? -16.299 8.676 13.127 1.00 95.69 194 VAL A CA 1
ATOM 1519 C C . VAL A 1 194 ? -17.018 9.275 14.342 1.00 95.69 194 VAL A C 1
ATOM 1521 O O . VAL A 1 194 ? -18.152 9.751 14.237 1.00 95.69 194 VAL A O 1
ATOM 1524 N N . LYS A 1 195 ? -16.375 9.223 15.511 1.00 95.69 195 LYS A N 1
ATOM 1525 C CA . LYS A 1 195 ? -16.887 9.784 16.769 1.00 95.69 195 LYS A CA 1
ATOM 1526 C C . LYS A 1 195 ? -16.368 11.201 16.976 1.00 95.69 195 LYS A C 1
ATOM 1528 O O . LYS A 1 195 ? -17.147 12.099 17.287 1.00 95.69 195 LYS A O 1
ATOM 1533 N N . ALA A 1 196 ? -15.064 11.392 16.807 1.00 95.25 196 ALA A N 1
ATOM 1534 C CA . ALA A 1 196 ? -14.408 12.677 16.988 1.00 95.25 196 ALA A CA 1
ATOM 1535 C C . ALA A 1 196 ? -13.183 12.793 16.080 1.00 95.25 196 ALA A C 1
ATOM 1537 O O . ALA A 1 196 ? -12.563 11.796 15.715 1.00 95.25 196 ALA A O 1
ATOM 1538 N N . ILE A 1 197 ? -12.835 14.029 15.730 1.00 96.19 197 ILE A N 1
ATOM 1539 C CA . ILE A 1 197 ? -11.603 14.348 15.015 1.00 96.19 197 ILE A CA 1
ATOM 1540 C C . ILE A 1 197 ? -10.874 15.404 15.839 1.00 96.19 197 ILE A C 1
ATOM 1542 O O . ILE A 1 197 ? -11.364 16.521 16.005 1.00 96.19 197 ILE A O 1
ATOM 1546 N N . HIS A 1 198 ? -9.715 15.035 16.371 1.00 94.75 198 HIS A N 1
ATOM 1547 C CA . HIS A 1 198 ? -8.872 15.904 17.181 1.00 94.75 198 HIS A CA 1
ATOM 1548 C C . HIS A 1 198 ? -7.747 16.435 16.311 1.00 94.75 198 HIS A C 1
ATOM 1550 O O . HIS A 1 198 ? -6.887 15.671 15.882 1.00 94.75 198 HIS A O 1
ATOM 1556 N N . LYS A 1 199 ? -7.752 17.741 16.046 1.00 94.56 199 LYS A N 1
ATOM 1557 C CA . LYS A 1 199 ? -6.725 18.402 15.246 1.00 94.56 199 LYS A CA 1
ATOM 1558 C C . LYS A 1 199 ? -5.883 19.306 16.133 1.00 94.56 199 LYS A C 1
ATOM 1560 O O . LYS A 1 199 ? -6.419 20.186 16.803 1.00 94.56 199 LYS A O 1
ATOM 1565 N N . THR A 1 200 ? -4.573 19.126 16.085 1.00 94.19 200 THR A N 1
ATOM 1566 C CA . THR A 1 200 ? -3.595 20.012 16.714 1.00 94.19 200 THR A CA 1
ATOM 1567 C C . THR A 1 200 ? -2.641 20.547 15.652 1.00 94.19 200 THR A C 1
ATOM 1569 O O . THR A 1 200 ? -2.376 19.904 14.633 1.00 94.19 200 THR A O 1
ATOM 1572 N N . LYS A 1 201 ? -2.164 21.776 15.852 1.00 92.00 201 LYS A N 1
ATOM 1573 C CA . LYS A 1 201 ? -1.145 22.396 15.006 1.00 92.00 201 LYS A CA 1
ATOM 1574 C C . LYS A 1 201 ? 0.005 22.835 15.898 1.00 92.00 201 LYS A C 1
ATOM 1576 O O . LYS A 1 201 ? -0.188 23.717 16.728 1.00 92.00 201 LYS A O 1
ATOM 1581 N N . ASN A 1 202 ? 1.173 22.249 15.662 1.00 86.12 202 ASN A N 1
ATOM 1582 C CA . ASN A 1 202 ? 2.444 22.701 16.221 1.00 86.12 202 ASN A CA 1
ATOM 1583 C C . ASN A 1 202 ? 3.317 23.200 15.054 1.00 86.12 202 ASN A C 1
ATOM 1585 O O . ASN A 1 202 ? 2.891 24.086 14.312 1.00 86.12 202 ASN A O 1
ATOM 1589 N N . ALA A 1 203 ? 4.498 22.604 14.849 1.00 87.00 203 ALA A N 1
ATOM 1590 C CA . ALA A 1 203 ? 5.302 22.799 13.639 1.00 87.00 203 ALA A CA 1
ATOM 1591 C C . ALA A 1 203 ? 4.639 22.179 12.391 1.00 87.00 203 ALA A C 1
ATOM 1593 O O . ALA A 1 203 ? 4.798 22.684 11.284 1.00 87.00 203 ALA A O 1
ATOM 1594 N N . SER A 1 204 ? 3.856 21.120 12.590 1.00 91.69 204 SER A N 1
ATOM 1595 C CA . SER A 1 204 ? 3.053 20.423 11.586 1.00 91.69 204 SER A CA 1
ATOM 1596 C C . SER A 1 204 ? 1.626 20.197 12.104 1.00 91.69 204 SER A C 1
ATOM 1598 O O . SER A 1 204 ? 1.299 20.478 13.267 1.00 91.69 204 SER A O 1
ATOM 1600 N N . TYR A 1 205 ? 0.745 19.742 11.219 1.00 94.75 205 TYR A N 1
ATOM 1601 C CA . TYR A 1 205 ? -0.628 19.378 11.532 1.00 94.75 205 TYR A CA 1
ATOM 1602 C C . TYR A 1 205 ? -0.695 17.911 11.945 1.00 94.75 205 TYR A C 1
ATOM 1604 O O . TYR A 1 205 ? -0.324 17.022 11.180 1.00 94.75 205 TYR A O 1
ATOM 1612 N N . HIS A 1 206 ? -1.235 17.665 13.134 1.00 95.44 206 HIS A N 1
ATOM 1613 C CA . HIS A 1 206 ? -1.564 16.329 13.606 1.00 95.44 206 HIS A CA 1
ATOM 1614 C C . HIS A 1 206 ? -3.080 16.209 13.724 1.00 95.44 206 HIS A C 1
ATOM 1616 O O . HIS A 1 206 ? -3.753 17.093 14.259 1.00 95.44 206 HIS A O 1
ATOM 1622 N N . CYS A 1 207 ? -3.631 15.121 13.209 1.00 95.31 207 CYS A N 1
ATOM 1623 C CA . CYS A 1 207 ? -5.048 14.825 13.295 1.00 95.31 207 CYS A CA 1
ATOM 1624 C C . CYS A 1 207 ? -5.241 13.374 13.739 1.00 95.31 207 CYS A C 1
ATOM 1626 O O . CYS A 1 207 ? -4.680 12.455 13.151 1.00 95.31 207 CYS A O 1
ATOM 1628 N N . ILE A 1 208 ? -6.041 13.180 14.785 1.00 96.75 208 ILE A N 1
ATOM 1629 C CA . ILE A 1 208 ? -6.443 11.868 15.286 1.00 96.75 208 ILE A CA 1
ATOM 1630 C C . ILE A 1 208 ? -7.943 11.735 15.061 1.00 96.75 208 ILE A C 1
ATOM 1632 O O . ILE A 1 208 ? -8.741 12.456 15.663 1.00 96.75 208 ILE A O 1
ATOM 1636 N N . VAL A 1 209 ? -8.321 10.810 14.188 1.00 97.31 209 VAL A N 1
ATOM 1637 C CA . VAL A 1 209 ? -9.708 10.392 13.998 1.00 97.31 209 VAL A CA 1
ATOM 1638 C C . VAL A 1 209 ? -9.982 9.258 14.977 1.00 97.31 209 VAL A C 1
ATOM 1640 O O . VAL A 1 209 ? -9.382 8.189 14.878 1.00 97.31 209 VAL A O 1
ATOM 1643 N N . GLU A 1 210 ? -10.881 9.496 15.926 1.00 96.75 210 GLU A N 1
ATOM 1644 C CA . GLU A 1 210 ? -11.387 8.474 16.837 1.00 96.75 210 GLU A CA 1
ATOM 1645 C C . GLU A 1 210 ? -12.689 7.899 16.272 1.00 96.75 210 GLU A C 1
ATOM 1647 O O . GLU A 1 210 ? -13.663 8.631 16.051 1.00 96.75 210 GLU A O 1
ATOM 1652 N N . PHE A 1 211 ? -12.716 6.587 16.042 1.00 96.25 211 PHE A N 1
ATOM 1653 C CA . PHE A 1 211 ? -13.934 5.879 15.656 1.00 96.25 211 PHE A CA 1
ATOM 1654 C C . PHE A 1 211 ? -14.764 5.513 16.895 1.00 96.25 211 PHE A C 1
ATOM 1656 O O . PHE A 1 211 ? -14.288 5.532 18.030 1.00 96.25 211 PHE A O 1
ATOM 1663 N N . LYS A 1 212 ? -16.047 5.207 16.704 1.00 95.69 212 LYS A N 1
ATOM 1664 C CA . LYS A 1 212 ? -16.909 4.698 17.775 1.00 95.69 212 LYS A CA 1
ATOM 1665 C C . LYS A 1 212 ? -16.325 3.400 18.329 1.00 95.69 212 LYS A C 1
ATOM 1667 O O . LYS A 1 212 ? -15.785 2.586 17.584 1.00 95.69 212 LYS A O 1
ATOM 1672 N N . ALA A 1 213 ? -16.477 3.212 19.639 1.00 95.19 213 ALA A N 1
ATOM 1673 C CA . ALA A 1 213 ? -16.114 1.960 20.282 1.00 95.19 213 ALA A CA 1
ATOM 1674 C C . ALA A 1 213 ? -16.878 0.800 19.631 1.00 95.19 213 ALA A C 1
ATOM 1676 O O . ALA A 1 213 ? -18.092 0.886 19.431 1.00 95.19 213 ALA A O 1
ATOM 1677 N N . MET A 1 214 ? -16.154 -0.264 19.307 1.00 94.19 214 MET A N 1
ATOM 1678 C CA . MET A 1 214 ? -16.695 -1.492 18.749 1.00 94.19 214 MET A CA 1
ATOM 1679 C C . MET A 1 214 ? -16.612 -2.575 19.815 1.00 94.19 214 MET A C 1
ATOM 1681 O O . MET A 1 214 ? -15.529 -2.862 20.323 1.00 94.19 214 MET A O 1
ATOM 1685 N N . THR A 1 215 ? -17.750 -3.172 20.150 1.00 95.88 215 THR A N 1
ATOM 1686 C CA . THR A 1 215 ? -17.787 -4.362 20.999 1.00 95.88 215 THR A CA 1
ATOM 1687 C C . THR A 1 215 ? -17.607 -5.584 20.114 1.00 95.88 215 THR A C 1
ATOM 1689 O O . THR A 1 215 ? -18.446 -5.842 19.257 1.00 95.88 215 THR A O 1
ATOM 1692 N N . LEU A 1 216 ? -16.515 -6.311 20.327 1.00 97.12 216 LEU A N 1
ATOM 1693 C CA . LEU A 1 216 ? -16.229 -7.588 19.689 1.00 97.12 216 LEU A CA 1
ATOM 1694 C C . LEU A 1 216 ? -16.560 -8.700 20.677 1.00 97.12 216 LEU A C 1
ATOM 1696 O O . LEU A 1 216 ? -15.992 -8.743 21.774 1.00 97.12 216 LEU A O 1
ATOM 1700 N N . LYS A 1 217 ? -17.450 -9.612 20.298 1.00 97.69 217 LYS A N 1
ATOM 1701 C CA . LYS A 1 217 ? -17.710 -10.830 21.067 1.00 97.69 217 LYS A CA 1
ATOM 1702 C C . LYS A 1 217 ? -16.459 -11.697 21.148 1.00 97.69 217 LYS A C 1
ATOM 1704 O O . LYS A 1 217 ? -15.503 -11.513 20.392 1.00 97.69 217 LYS A O 1
ATOM 1709 N N . ALA A 1 218 ? -16.452 -12.643 22.079 1.00 97.38 218 ALA A N 1
ATOM 1710 C CA . ALA A 1 218 ? -15.387 -13.639 22.176 1.00 97.38 218 ALA A CA 1
ATOM 1711 C C . ALA A 1 218 ? -15.123 -14.313 20.811 1.00 97.38 218 ALA A C 1
ATOM 1713 O O . ALA A 1 218 ? -16.042 -14.863 20.203 1.00 97.38 218 ALA A O 1
ATOM 1714 N N . GLY A 1 219 ? -13.880 -14.252 20.324 1.00 95.38 219 GLY A N 1
ATOM 1715 C CA . GLY A 1 219 ? -13.485 -14.819 19.028 1.00 95.38 219 GLY A CA 1
ATOM 1716 C C . GLY A 1 219 ? -13.949 -14.053 17.780 1.00 95.38 219 GLY A C 1
ATOM 1717 O O . GLY A 1 219 ? -13.636 -14.493 16.673 1.00 95.38 219 GLY A O 1
ATOM 1718 N N . GLU A 1 220 ? -14.697 -12.952 17.926 1.00 97.31 220 GLU A N 1
ATOM 1719 C CA . GLU A 1 220 ? -15.270 -12.202 16.802 1.00 97.31 220 GLU A CA 1
ATOM 1720 C C . GLU A 1 220 ? -14.221 -11.368 16.059 1.00 97.31 220 GLU A C 1
ATOM 1722 O O . GLU A 1 220 ? -13.301 -10.799 16.660 1.00 97.31 220 GLU A O 1
ATOM 1727 N N . ASP A 1 221 ? -14.429 -11.262 14.745 1.00 95.75 221 ASP A N 1
ATOM 1728 C CA . ASP A 1 221 ? -13.659 -10.419 13.843 1.00 95.75 221 ASP A CA 1
ATOM 1729 C C . ASP A 1 221 ? -14.512 -9.231 13.370 1.00 95.75 221 ASP A C 1
ATOM 1731 O O . ASP A 1 221 ? -15.698 -9.368 13.072 1.00 95.75 221 ASP A O 1
ATOM 1735 N N . SER A 1 222 ? -13.893 -8.060 13.243 1.00 96.88 222 SER A N 1
ATOM 1736 C CA . SER A 1 222 ? -14.494 -6.873 12.629 1.00 96.88 222 SER A CA 1
ATOM 1737 C C . SER A 1 222 ? -13.497 -6.195 11.700 1.00 96.88 222 SER A C 1
ATOM 1739 O O . SER A 1 222 ? -12.289 -6.432 11.770 1.00 96.88 222 SER A O 1
ATOM 1741 N N . SER A 1 223 ? -13.985 -5.387 10.764 1.00 97.62 223 SER A N 1
ATOM 1742 C CA . SER A 1 223 ? -13.138 -4.752 9.757 1.00 97.62 223 SER A CA 1
ATOM 1743 C C . SER A 1 223 ? -13.612 -3.355 9.396 1.00 97.62 223 SER A C 1
ATOM 1745 O O . SER A 1 223 ? -14.803 -3.051 9.427 1.00 97.62 223 SER A O 1
ATOM 1747 N N . LEU A 1 224 ? -12.654 -2.515 9.019 1.00 97.44 224 LEU A N 1
ATOM 1748 C CA . LEU A 1 224 ? -12.855 -1.137 8.581 1.00 97.44 224 LEU A CA 1
ATOM 1749 C C . LEU A 1 224 ? -11.978 -0.889 7.357 1.00 97.44 224 LEU A C 1
ATOM 1751 O O . LEU A 1 224 ? -10.930 -1.511 7.218 1.00 97.44 224 LEU A O 1
ATOM 1755 N N . ALA A 1 225 ? -12.373 0.025 6.478 1.00 98.25 225 ALA A N 1
ATOM 1756 C CA . ALA A 1 225 ? -11.555 0.399 5.333 1.00 98.25 225 ALA A CA 1
ATOM 1757 C C . ALA A 1 225 ? -11.395 1.913 5.262 1.00 98.25 225 ALA A C 1
ATOM 1759 O O . ALA A 1 225 ? -12.346 2.660 5.477 1.00 98.25 225 ALA A O 1
ATOM 1760 N N . ILE A 1 226 ? -10.184 2.352 4.946 1.00 98.56 226 ILE A N 1
ATOM 1761 C CA . ILE A 1 226 ? -9.854 3.748 4.677 1.00 98.56 226 ILE A CA 1
ATOM 1762 C C . ILE A 1 226 ? -9.357 3.808 3.240 1.00 98.56 226 ILE A C 1
ATOM 1764 O O . ILE A 1 226 ? -8.508 3.007 2.848 1.00 98.56 226 ILE A O 1
ATOM 1768 N N . ALA A 1 227 ? -9.893 4.744 2.465 1.00 98.31 227 ALA A N 1
ATOM 1769 C CA . ALA A 1 227 ? -9.453 4.986 1.100 1.00 98.31 227 ALA A CA 1
ATOM 1770 C C . ALA A 1 227 ? -8.714 6.318 1.009 1.00 98.31 227 ALA A C 1
ATOM 1772 O O . ALA A 1 227 ? -9.141 7.312 1.594 1.00 98.31 227 ALA A O 1
ATOM 1773 N N . ILE A 1 228 ? -7.618 6.337 0.263 1.00 97.56 228 ILE A N 1
ATOM 1774 C CA . ILE A 1 228 ? -6.769 7.503 0.048 1.00 97.56 228 ILE A CA 1
ATOM 1775 C C . ILE A 1 228 ? -6.770 7.765 -1.456 1.00 97.56 228 ILE A C 1
ATOM 1777 O O . ILE A 1 228 ? -6.314 6.934 -2.232 1.00 97.56 228 ILE A O 1
ATOM 1781 N N . ASN A 1 229 ? -7.328 8.894 -1.876 1.00 95.19 229 ASN A N 1
ATOM 1782 C CA . ASN A 1 229 ? -7.461 9.289 -3.276 1.00 95.19 229 ASN A CA 1
ATOM 1783 C C . ASN A 1 229 ? -6.465 10.420 -3.549 1.00 95.19 229 ASN A C 1
ATOM 1785 O O . ASN A 1 229 ? -6.522 11.442 -2.863 1.00 95.19 229 ASN A O 1
ATOM 1789 N N . ILE A 1 230 ? -5.554 10.247 -4.510 1.00 91.75 230 ILE A N 1
ATOM 1790 C CA . ILE A 1 230 ? -4.403 11.143 -4.701 1.00 91.75 230 ILE A CA 1
ATOM 1791 C C . ILE A 1 230 ? -4.346 11.654 -6.132 1.00 91.75 230 ILE A C 1
ATOM 1793 O O . ILE A 1 230 ? -4.297 10.891 -7.098 1.00 91.75 230 ILE A O 1
ATOM 1797 N N . GLY A 1 231 ? -4.314 12.977 -6.242 1.00 89.25 231 GLY A N 1
ATOM 1798 C CA . GLY A 1 231 ? -4.352 13.705 -7.498 1.00 89.25 231 GLY A CA 1
ATOM 1799 C C . GLY A 1 231 ? -5.714 14.349 -7.729 1.00 89.25 231 GLY A C 1
ATOM 1800 O O . GLY A 1 231 ? -6.759 13.792 -7.404 1.00 89.25 231 GLY A O 1
ATOM 1801 N N . SER A 1 232 ? -5.709 15.519 -8.367 1.00 86.56 232 SER A N 1
ATOM 1802 C CA . SER A 1 232 ? -6.916 16.312 -8.651 1.00 86.56 232 SER A CA 1
ATOM 1803 C C . SER A 1 232 ? -7.959 15.599 -9.523 1.00 86.56 232 SER A C 1
ATOM 1805 O O . SER A 1 232 ? -9.117 16.005 -9.554 1.00 86.56 232 SER A O 1
ATOM 1807 N N . LYS A 1 233 ? -7.562 14.532 -10.228 1.00 88.94 233 LYS A N 1
ATOM 1808 C CA . LYS A 1 233 ? -8.435 13.699 -11.067 1.00 88.94 233 LYS A CA 1
ATOM 1809 C C . LYS A 1 233 ? -8.674 12.293 -10.504 1.00 88.94 233 LYS A C 1
ATOM 1811 O O . LYS A 1 233 ? -9.173 11.433 -11.228 1.00 88.94 233 LYS A O 1
ATOM 1816 N N . ALA A 1 234 ? -8.298 12.032 -9.251 1.00 90.88 234 ALA A N 1
ATOM 1817 C CA . ALA A 1 234 ? -8.463 10.713 -8.653 1.00 90.88 234 ALA A CA 1
ATOM 1818 C C . ALA A 1 234 ? -9.943 10.343 -8.558 1.00 90.88 234 ALA A C 1
ATOM 1820 O O . ALA A 1 234 ? -10.767 11.122 -8.063 1.00 90.88 234 ALA A O 1
ATOM 1821 N N . VAL A 1 235 ? -10.274 9.132 -9.010 1.00 92.81 235 VAL A N 1
ATOM 1822 C CA . VAL A 1 235 ? -11.603 8.555 -8.801 1.00 92.81 235 VAL A CA 1
ATOM 1823 C C . VAL A 1 235 ? -11.827 8.448 -7.299 1.00 92.81 235 VAL A C 1
ATOM 1825 O O . VAL A 1 235 ? -11.031 7.825 -6.607 1.00 92.81 235 VAL A O 1
ATOM 1828 N N . GLN A 1 236 ? -12.896 9.051 -6.785 1.00 91.56 236 GLN A N 1
ATOM 1829 C CA . GLN A 1 236 ? -13.222 8.961 -5.364 1.00 91.56 236 GLN A CA 1
ATOM 1830 C C . GLN A 1 236 ? -13.805 7.577 -5.076 1.00 91.56 236 GLN A C 1
ATOM 1832 O O . GLN A 1 236 ? -14.930 7.277 -5.482 1.00 91.56 236 GLN A O 1
ATOM 1837 N N . ILE A 1 237 ? -13.033 6.715 -4.411 1.00 94.56 237 ILE A N 1
ATOM 1838 C CA . ILE A 1 237 ? -13.488 5.365 -4.066 1.00 94.56 237 ILE A CA 1
ATOM 1839 C C . ILE A 1 237 ? -14.108 5.325 -2.661 1.00 94.56 237 ILE A C 1
ATOM 1841 O O . ILE A 1 237 ? -13.695 6.073 -1.773 1.00 94.56 237 ILE A O 1
ATOM 1845 N N . PRO A 1 238 ? -15.102 4.449 -2.427 1.00 91.06 238 PRO A N 1
ATOM 1846 C CA . PRO A 1 238 ? -15.746 4.346 -1.124 1.00 91.06 238 PRO A CA 1
ATOM 1847 C C . PRO A 1 238 ? -14.832 3.695 -0.077 1.00 91.06 238 PRO A C 1
ATOM 1849 O O . PRO A 1 238 ? -14.062 2.784 -0.375 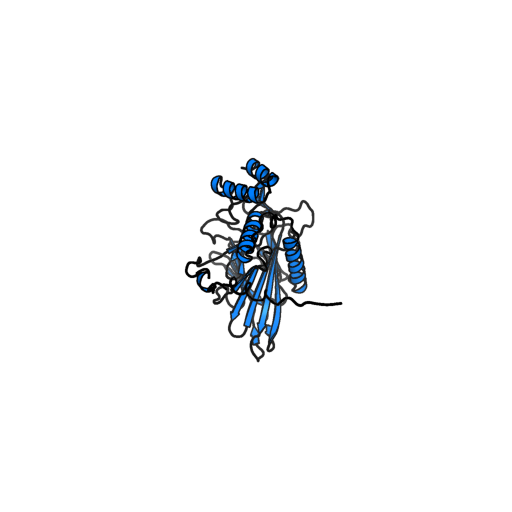1.00 91.06 238 PRO A O 1
ATOM 1852 N N . SER A 1 239 ? -15.020 4.084 1.183 1.00 93.81 239 SER A N 1
ATOM 1853 C CA . SER A 1 239 ? -14.353 3.544 2.378 1.00 93.81 239 SER A CA 1
ATOM 1854 C C . SER A 1 239 ? -15.051 2.301 2.963 1.00 93.81 239 SER A C 1
ATOM 1856 O O . SER A 1 239 ? -15.038 2.066 4.171 1.00 93.81 239 SER A O 1
ATOM 1858 N N . SER A 1 240 ? -15.705 1.488 2.124 1.00 96.56 240 SER A N 1
ATOM 1859 C CA . SER A 1 240 ? -16.394 0.273 2.581 1.00 96.56 240 SER A CA 1
ATOM 1860 C C . SER A 1 240 ? -15.491 -0.959 2.502 1.00 96.56 240 SER A C 1
ATOM 1862 O O . SER A 1 240 ? -14.729 -1.133 1.549 1.00 96.56 240 SER A O 1
ATOM 1864 N N . VAL A 1 241 ? -15.620 -1.863 3.479 1.00 98.25 241 VAL A N 1
ATOM 1865 C CA . VAL A 1 241 ? -14.856 -3.125 3.521 1.00 98.25 241 VAL A CA 1
ATOM 1866 C C . VAL A 1 241 ? -15.092 -3.961 2.261 1.00 98.25 241 VAL A C 1
ATOM 1868 O O . VAL A 1 241 ? -14.146 -4.476 1.674 1.00 98.25 241 VAL A O 1
ATOM 1871 N N . ALA A 1 242 ? -16.341 -4.046 1.793 1.00 98.25 242 ALA A N 1
ATOM 1872 C CA . ALA A 1 242 ? -16.680 -4.802 0.589 1.00 98.25 242 ALA A CA 1
ATOM 1873 C C . ALA A 1 242 ? -15.970 -4.257 -0.665 1.00 98.25 242 ALA A C 1
ATOM 1875 O O . ALA A 1 242 ? -15.445 -5.031 -1.468 1.00 98.25 242 ALA A O 1
ATOM 1876 N N . ALA A 1 243 ? -15.912 -2.929 -0.824 1.00 97.81 243 ALA A N 1
ATOM 1877 C CA . ALA A 1 243 ? -15.192 -2.315 -1.934 1.00 97.81 243 ALA A CA 1
ATOM 1878 C C . ALA A 1 243 ? -13.678 -2.517 -1.803 1.00 97.81 243 ALA A C 1
ATOM 1880 O O . ALA A 1 243 ? -13.034 -2.892 -2.781 1.00 97.81 243 ALA A O 1
ATOM 1881 N N . ALA A 1 244 ? -13.123 -2.341 -0.600 1.00 98.44 244 ALA A N 1
ATOM 1882 C CA . ALA A 1 244 ? -11.708 -2.573 -0.326 1.00 98.44 244 ALA A CA 1
ATOM 1883 C C . ALA A 1 244 ? -11.277 -4.002 -0.681 1.00 98.44 244 ALA A C 1
ATOM 1885 O O . ALA A 1 244 ? -10.300 -4.188 -1.402 1.00 98.44 244 ALA A O 1
ATOM 1886 N N . VAL A 1 245 ? -12.047 -5.013 -0.271 1.00 98.56 245 VAL A N 1
ATOM 1887 C CA . VAL A 1 245 ? -11.781 -6.419 -0.615 1.00 98.56 245 VAL A CA 1
ATOM 1888 C C . VAL A 1 245 ? -11.824 -6.641 -2.131 1.00 98.56 245 VAL A C 1
ATOM 1890 O O . VAL A 1 245 ? -10.937 -7.294 -2.681 1.00 98.56 245 VAL A O 1
ATOM 1893 N N . LYS A 1 246 ? -12.802 -6.054 -2.834 1.00 98.44 246 LYS A N 1
ATOM 1894 C CA . LYS A 1 246 ? -12.880 -6.132 -4.302 1.00 98.44 246 LYS A CA 1
ATOM 1895 C C . LYS A 1 246 ? -11.654 -5.504 -4.972 1.00 98.44 246 LYS A C 1
ATOM 1897 O O . LYS A 1 246 ? -11.091 -6.096 -5.892 1.00 98.44 246 LYS A O 1
ATOM 1902 N N . TYR A 1 247 ? -11.226 -4.329 -4.513 1.00 98.62 247 TYR A N 1
ATOM 1903 C CA . TYR A 1 247 ? -10.035 -3.667 -5.044 1.00 98.62 247 TYR A CA 1
ATOM 1904 C C . TYR A 1 247 ? -8.749 -4.422 -4.716 1.00 98.62 247 TYR A C 1
ATOM 1906 O O . TYR A 1 247 ? -7.862 -4.462 -5.564 1.00 98.62 247 TYR A O 1
ATOM 1914 N N . LYS A 1 248 ? -8.672 -5.083 -3.556 1.00 98.62 248 LYS A N 1
ATOM 1915 C CA . LYS A 1 248 ? -7.555 -5.970 -3.223 1.00 98.62 248 LYS A CA 1
ATOM 1916 C C . LYS A 1 248 ? -7.454 -7.116 -4.221 1.00 98.62 248 LYS A C 1
ATOM 1918 O O . LYS A 1 248 ? -6.388 -7.327 -4.786 1.00 98.62 248 LYS A O 1
ATOM 1923 N N . PHE A 1 249 ? -8.552 -7.831 -4.479 1.00 98.56 249 PHE A N 1
ATOM 1924 C CA . PHE A 1 249 ? -8.549 -8.920 -5.463 1.00 98.56 249 PHE A CA 1
ATOM 1925 C C . PHE A 1 249 ? -8.156 -8.432 -6.856 1.00 98.56 249 PHE A C 1
ATOM 1927 O O . PHE A 1 249 ? -7.339 -9.070 -7.511 1.00 98.56 249 PHE A O 1
ATOM 1934 N N . ARG A 1 250 ? -8.670 -7.270 -7.273 1.00 98.00 250 ARG A N 1
ATOM 1935 C CA . ARG A 1 250 ? -8.285 -6.631 -8.537 1.00 98.00 250 ARG A CA 1
ATOM 1936 C C . ARG A 1 250 ? -6.785 -6.312 -8.590 1.00 98.00 250 ARG A C 1
ATOM 1938 O O . ARG A 1 250 ? -6.152 -6.579 -9.604 1.00 98.00 250 ARG A O 1
ATOM 1945 N N . ALA A 1 251 ? -6.212 -5.788 -7.505 1.00 98.31 251 ALA A N 1
ATOM 1946 C CA . ALA A 1 251 ? -4.785 -5.495 -7.434 1.00 98.31 251 ALA A CA 1
ATOM 1947 C C . ALA A 1 251 ? -3.937 -6.777 -7.472 1.00 98.31 251 ALA A C 1
ATOM 1949 O O . ALA A 1 251 ? -2.972 -6.853 -8.227 1.00 98.31 251 ALA A O 1
ATOM 1950 N N . VAL A 1 252 ? -4.319 -7.803 -6.706 1.00 98.62 252 VAL A N 1
ATOM 1951 C CA . VAL A 1 252 ? -3.662 -9.121 -6.713 1.00 98.62 252 VAL A CA 1
ATOM 1952 C C . VAL A 1 252 ? -3.672 -9.725 -8.121 1.00 98.62 252 VAL A C 1
ATOM 1954 O O . VAL A 1 252 ? -2.640 -10.203 -8.584 1.00 98.62 252 VAL A O 1
ATOM 1957 N N . ASP A 1 253 ? -4.813 -9.678 -8.810 1.00 98.50 253 ASP A N 1
ATOM 1958 C CA . ASP A 1 253 ? -4.953 -10.167 -10.183 1.00 98.50 253 ASP A CA 1
ATOM 1959 C C . ASP A 1 253 ? -4.055 -9.395 -11.158 1.00 98.50 253 ASP A C 1
ATOM 1961 O O . ASP A 1 253 ? -3.275 -10.003 -11.891 1.00 98.50 253 ASP A O 1
ATOM 1965 N N . PHE A 1 254 ? -4.064 -8.058 -11.093 1.00 97.88 254 PHE A N 1
ATOM 1966 C CA . PHE A 1 254 ? -3.182 -7.216 -11.903 1.00 97.88 254 PHE A CA 1
ATOM 1967 C C . PHE A 1 254 ? -1.709 -7.600 -11.734 1.00 97.88 254 PHE A C 1
ATOM 1969 O O . PHE A 1 254 ? -1.016 -7.826 -12.720 1.00 97.88 254 PHE A O 1
ATOM 1976 N N . TRP A 1 255 ? -1.220 -7.709 -10.498 1.00 97.69 255 TRP A N 1
ATOM 1977 C CA . TRP A 1 255 ? 0.193 -8.003 -10.244 1.00 97.69 255 TRP A CA 1
ATOM 1978 C C . TRP A 1 255 ? 0.596 -9.427 -10.643 1.00 97.69 255 TRP A C 1
ATOM 1980 O O . TRP A 1 255 ? 1.741 -9.649 -11.031 1.00 97.69 255 TRP A O 1
ATOM 1990 N N . ASN A 1 256 ? -0.330 -10.388 -10.585 1.00 96.56 256 ASN A N 1
ATOM 1991 C CA . ASN A 1 256 ? -0.071 -11.756 -11.036 1.00 96.56 256 ASN A CA 1
ATOM 1992 C C . ASN A 1 256 ? -0.101 -11.908 -12.563 1.00 96.56 256 ASN A C 1
ATOM 1994 O O . ASN A 1 256 ? 0.541 -12.817 -13.084 1.00 96.56 256 ASN A O 1
ATOM 1998 N N . THR A 1 257 ? -0.848 -11.052 -13.263 1.00 95.62 257 THR A N 1
ATOM 1999 C CA . THR A 1 257 ? -1.051 -11.133 -14.721 1.00 95.62 257 THR A CA 1
ATOM 2000 C C . THR A 1 257 ? -0.233 -10.113 -15.511 1.00 95.62 257 THR A C 1
ATOM 2002 O O . THR A 1 257 ? -0.101 -10.247 -16.727 1.00 95.62 257 THR A O 1
ATOM 2005 N N . CYS A 1 258 ? 0.334 -9.100 -14.849 1.00 93.69 258 CYS A N 1
ATOM 2006 C CA . CYS A 1 258 ? 1.197 -8.120 -15.492 1.00 93.69 258 CYS A CA 1
ATOM 2007 C C . CYS A 1 258 ? 2.426 -8.807 -16.104 1.00 93.69 258 CYS A C 1
ATOM 2009 O O . CYS A 1 258 ? 3.047 -9.674 -15.487 1.00 93.69 258 CYS A O 1
ATOM 2011 N N . ASN A 1 259 ? 2.782 -8.401 -17.323 1.00 92.69 259 ASN A N 1
ATOM 2012 C CA . ASN A 1 259 ? 3.839 -9.022 -18.115 1.00 92.69 259 ASN A CA 1
ATOM 2013 C C . ASN A 1 259 ? 5.241 -8.577 -17.660 1.00 92.69 259 ASN A C 1
ATOM 2015 O O . ASN A 1 259 ? 5.979 -7.935 -18.409 1.00 92.69 259 ASN A O 1
ATOM 2019 N N . PHE A 1 260 ? 5.595 -8.885 -16.414 1.00 95.25 260 PHE A N 1
ATOM 2020 C CA . PHE A 1 260 ? 6.956 -8.730 -15.915 1.00 95.25 260 PHE A CA 1
ATOM 2021 C C . PHE A 1 260 ? 7.811 -9.948 -16.288 1.00 95.25 260 PHE A C 1
ATOM 2023 O O . PHE A 1 260 ? 7.305 -11.071 -16.301 1.00 95.25 260 PHE A O 1
ATOM 2030 N N . PRO A 1 261 ? 9.123 -9.768 -16.522 1.00 95.94 261 PRO A N 1
ATOM 2031 C CA . PRO A 1 261 ? 10.034 -10.823 -16.966 1.00 95.94 261 PRO A CA 1
ATOM 2032 C C . PRO A 1 261 ? 10.469 -11.749 -15.819 1.00 95.94 261 PRO A C 1
ATOM 2034 O O . PRO A 1 261 ? 11.655 -12.013 -15.633 1.00 95.94 261 PRO A O 1
ATOM 2037 N N . TYR A 1 262 ? 9.524 -12.219 -15.003 1.00 95.06 262 TYR A N 1
ATOM 2038 C CA . TYR A 1 262 ? 9.830 -13.071 -13.854 1.00 95.06 262 TYR A CA 1
ATOM 2039 C C . TYR A 1 262 ? 10.443 -14.408 -14.264 1.00 95.06 262 TYR A C 1
ATOM 2041 O O . TYR A 1 262 ? 11.310 -14.916 -13.560 1.00 95.06 262 TYR A O 1
ATOM 2049 N N . ASP A 1 263 ? 10.021 -14.956 -15.400 1.00 91.12 263 ASP A N 1
ATOM 2050 C CA . ASP A 1 263 ? 10.394 -16.311 -15.808 1.00 91.12 263 ASP A CA 1
ATOM 2051 C C . ASP A 1 263 ? 11.633 -16.330 -16.734 1.00 91.12 263 ASP A C 1
ATOM 2053 O O . ASP A 1 263 ? 12.105 -17.395 -17.128 1.00 91.12 263 ASP A O 1
ATOM 2057 N N . ASN A 1 264 ? 12.219 -15.160 -17.037 1.00 94.00 264 ASN A N 1
ATOM 2058 C CA . ASN A 1 264 ? 13.440 -15.034 -17.847 1.00 94.00 264 ASN A CA 1
ATOM 2059 C C . ASN A 1 264 ? 14.693 -15.567 -17.137 1.00 94.00 264 ASN A C 1
ATOM 2061 O O . ASN A 1 264 ? 15.652 -15.964 -17.797 1.00 94.00 264 ASN A O 1
ATOM 2065 N N . ILE A 1 265 ? 14.687 -15.591 -15.803 1.00 92.00 265 ILE A N 1
ATOM 2066 C CA . ILE A 1 265 ? 15.724 -16.215 -14.981 1.00 92.00 265 ILE A CA 1
ATOM 2067 C C . ILE A 1 265 ? 15.015 -17.156 -14.011 1.00 92.00 265 ILE A C 1
ATOM 2069 O O . ILE A 1 265 ? 14.276 -16.722 -13.130 1.00 92.00 265 ILE A O 1
ATOM 2073 N N . THR A 1 266 ? 15.252 -18.458 -14.159 1.00 89.88 266 THR A N 1
ATOM 2074 C CA . THR A 1 266 ? 14.649 -19.470 -13.288 1.00 89.88 266 THR A CA 1
ATOM 2075 C C . THR A 1 266 ? 15.667 -19.962 -12.271 1.00 89.88 266 THR A C 1
ATOM 2077 O O . THR A 1 266 ? 16.733 -20.455 -12.632 1.00 89.88 266 THR A O 1
ATOM 2080 N N . VAL A 1 267 ? 15.312 -19.865 -10.990 1.00 91.19 267 VAL A N 1
ATOM 2081 C CA . VAL A 1 267 ? 16.103 -20.394 -9.873 1.00 91.19 267 VAL A CA 1
ATOM 2082 C C . VAL A 1 267 ? 15.299 -21.503 -9.180 1.00 91.19 267 VAL A C 1
ATOM 2084 O O . VAL A 1 267 ? 14.109 -21.297 -8.898 1.00 91.19 267 VAL A O 1
ATOM 2087 N N . PRO A 1 268 ? 15.897 -22.685 -8.920 1.00 91.50 268 PRO A N 1
ATOM 2088 C CA . PRO A 1 268 ? 15.183 -23.802 -8.302 1.00 91.50 268 PRO A CA 1
ATOM 2089 C C . PRO A 1 268 ? 14.782 -23.497 -6.855 1.00 91.50 268 PRO A C 1
ATOM 2091 O O . PRO A 1 268 ? 13.651 -23.795 -6.463 1.00 91.50 268 PRO A O 1
ATOM 2094 N N . ASP A 1 269 ? 15.668 -22.849 -6.093 1.00 92.06 269 ASP A N 1
ATOM 2095 C CA . ASP A 1 269 ? 15.398 -22.429 -4.720 1.00 92.06 269 ASP A CA 1
ATOM 2096 C C . ASP A 1 269 ? 14.300 -21.356 -4.672 1.00 92.06 269 ASP A C 1
ATOM 2098 O O . ASP A 1 269 ? 14.393 -20.301 -5.310 1.00 92.06 269 ASP A O 1
ATOM 2102 N N . SER A 1 270 ? 13.236 -21.622 -3.911 1.00 91.44 270 SER A N 1
ATOM 2103 C CA . SER A 1 270 ? 12.077 -20.733 -3.838 1.00 91.44 270 SER A CA 1
ATOM 2104 C C . SER A 1 270 ? 12.359 -19.421 -3.114 1.00 91.44 270 SER A C 1
ATOM 2106 O O . SER A 1 270 ? 11.741 -18.413 -3.454 1.00 91.44 270 SER A O 1
ATOM 2108 N N . ASN A 1 271 ? 13.272 -19.405 -2.143 1.00 89.25 271 ASN A N 1
ATOM 2109 C CA . ASN A 1 271 ? 13.598 -18.201 -1.383 1.00 89.25 271 ASN A CA 1
ATOM 2110 C C . ASN A 1 271 ? 14.420 -17.237 -2.241 1.00 89.25 271 ASN A C 1
ATOM 2112 O O . ASN A 1 271 ? 14.075 -16.058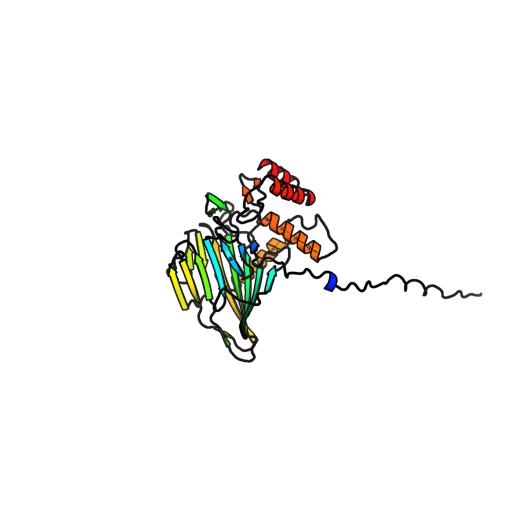 -2.337 1.00 89.25 271 ASN A O 1
ATOM 2116 N N . ILE A 1 272 ? 15.424 -17.746 -2.959 1.00 92.00 272 ILE A N 1
ATOM 2117 C CA . ILE A 1 272 ? 16.208 -16.947 -3.912 1.00 92.00 272 ILE A CA 1
ATOM 2118 C C . ILE A 1 272 ? 15.336 -16.471 -5.078 1.00 92.00 272 ILE A C 1
ATOM 2120 O O . ILE A 1 272 ? 15.415 -15.310 -5.482 1.00 92.00 272 ILE A O 1
ATOM 2124 N N . ARG A 1 273 ? 14.432 -17.319 -5.580 1.00 93.81 273 ARG A N 1
ATOM 2125 C CA . ARG A 1 273 ? 13.459 -16.919 -6.607 1.00 93.81 273 ARG A CA 1
ATOM 2126 C C . ARG A 1 273 ? 12.533 -15.799 -6.123 1.00 93.81 273 ARG A C 1
ATOM 2128 O O . ARG A 1 273 ? 12.292 -14.846 -6.858 1.00 93.81 273 ARG A O 1
ATOM 2135 N N . ASN A 1 274 ? 12.043 -15.875 -4.886 1.00 94.31 274 ASN A N 1
ATOM 2136 C CA . ASN A 1 274 ? 11.211 -14.824 -4.293 1.00 94.31 274 ASN A CA 1
ATOM 2137 C C . ASN A 1 274 ? 11.986 -13.512 -4.093 1.00 94.31 274 ASN A C 1
ATOM 2139 O O . ASN A 1 274 ? 11.423 -12.432 -4.298 1.00 94.31 274 ASN A O 1
ATOM 2143 N N . LEU A 1 275 ? 13.273 -13.584 -3.745 1.00 94.00 275 LEU A N 1
ATOM 2144 C CA . LEU A 1 275 ? 14.140 -12.408 -3.698 1.00 94.00 275 LEU A CA 1
ATOM 2145 C C . LEU A 1 275 ? 14.264 -11.770 -5.089 1.00 94.00 275 LEU A C 1
ATOM 2147 O O . LEU A 1 275 ? 14.001 -10.578 -5.235 1.00 94.00 275 LEU A O 1
ATOM 2151 N N . LEU A 1 276 ? 14.550 -12.568 -6.122 1.00 95.69 276 LEU A N 1
ATOM 2152 C CA . LEU A 1 276 ? 14.628 -12.095 -7.505 1.00 95.69 276 LEU A CA 1
ATOM 2153 C C . LEU A 1 276 ? 13.313 -11.449 -7.973 1.00 95.69 276 LEU A C 1
ATOM 2155 O O . LEU A 1 276 ? 13.329 -10.356 -8.537 1.00 95.69 276 LEU A O 1
ATOM 2159 N N . TYR A 1 277 ? 12.166 -12.075 -7.698 1.00 96.62 277 TYR A N 1
ATOM 2160 C CA . TYR A 1 277 ? 10.852 -11.511 -8.033 1.00 96.62 277 TYR A CA 1
ATOM 2161 C C . TYR A 1 277 ? 10.606 -10.174 -7.331 1.00 96.62 277 TYR A C 1
ATOM 2163 O O . TYR A 1 277 ? 10.081 -9.243 -7.946 1.00 96.62 277 TYR A O 1
ATOM 2171 N N . SER A 1 278 ? 11.030 -10.053 -6.072 1.00 95.25 278 SER A N 1
ATOM 2172 C CA . SER A 1 278 ? 10.937 -8.798 -5.326 1.00 95.25 278 SER A CA 1
ATOM 2173 C C . SER A 1 278 ? 11.824 -7.712 -5.940 1.00 95.25 278 SER A C 1
ATOM 2175 O O . SER A 1 278 ? 11.366 -6.581 -6.088 1.00 95.25 278 SER A O 1
ATOM 2177 N N . CYS A 1 279 ? 13.048 -8.051 -6.362 1.00 95.25 279 CYS A N 1
ATOM 2178 C CA . CYS A 1 279 ? 13.940 -7.127 -7.065 1.00 95.25 279 CYS A CA 1
ATOM 2179 C C . CYS A 1 279 ? 13.323 -6.640 -8.381 1.00 95.25 279 CYS A C 1
ATOM 2181 O O . CYS A 1 279 ? 13.243 -5.435 -8.601 1.00 95.25 279 CYS A O 1
ATOM 2183 N N . ILE A 1 280 ? 12.813 -7.553 -9.217 1.00 96.19 280 ILE A N 1
ATOM 2184 C CA . ILE A 1 280 ? 12.154 -7.207 -10.487 1.00 96.19 280 ILE A CA 1
ATOM 2185 C C . ILE A 1 280 ? 10.976 -6.261 -10.229 1.00 96.19 280 ILE A C 1
ATOM 2187 O O . ILE A 1 280 ? 10.917 -5.184 -10.819 1.00 96.19 280 ILE A O 1
ATOM 2191 N N . ARG A 1 281 ? 10.074 -6.614 -9.300 1.00 96.25 281 ARG A N 1
ATOM 2192 C CA . ARG A 1 281 ? 8.939 -5.760 -8.914 1.00 96.25 281 ARG A CA 1
ATOM 2193 C C . ARG A 1 281 ? 9.406 -4.363 -8.490 1.00 96.25 281 ARG A C 1
ATOM 2195 O O . ARG A 1 281 ? 8.853 -3.376 -8.969 1.00 96.25 281 ARG A O 1
ATOM 2202 N N . ASN A 1 282 ? 10.427 -4.278 -7.636 1.00 94.56 282 ASN A N 1
ATOM 2203 C CA . ASN A 1 282 ? 10.948 -3.004 -7.142 1.00 94.56 282 ASN A CA 1
ATOM 2204 C C . ASN A 1 282 ? 11.522 -2.132 -8.270 1.00 94.56 282 ASN A C 1
ATOM 2206 O O . ASN A 1 282 ? 11.289 -0.926 -8.253 1.00 94.56 282 ASN A O 1
ATOM 2210 N N . ILE A 1 283 ? 12.205 -2.714 -9.267 1.00 94.38 283 ILE A N 1
ATOM 2211 C CA . ILE A 1 283 ? 12.697 -1.963 -10.437 1.00 94.38 283 ILE A CA 1
ATOM 2212 C C . ILE A 1 283 ? 11.525 -1.301 -11.166 1.00 94.38 283 ILE A C 1
ATOM 2214 O O . ILE A 1 283 ? 11.568 -0.102 -11.429 1.00 94.38 283 ILE A O 1
ATOM 2218 N N . TYR A 1 284 ? 10.450 -2.046 -11.439 1.00 94.94 284 TYR A N 1
ATOM 2219 C CA . TYR A 1 284 ? 9.268 -1.503 -12.120 1.00 94.94 284 TYR A CA 1
ATOM 2220 C C . TYR A 1 284 ? 8.501 -0.477 -11.279 1.00 94.94 284 TYR A C 1
ATOM 2222 O O . TYR A 1 284 ? 7.999 0.503 -11.824 1.00 94.94 284 TYR A O 1
ATOM 2230 N N . GLN A 1 285 ? 8.431 -0.659 -9.958 1.00 94.25 285 GLN A N 1
ATOM 2231 C CA . GLN A 1 285 ? 7.831 0.330 -9.057 1.00 94.25 285 GLN A CA 1
ATOM 2232 C C . GLN A 1 285 ? 8.680 1.593 -8.912 1.00 94.25 285 GLN A C 1
ATOM 2234 O O . GLN A 1 285 ? 8.132 2.661 -8.659 1.00 94.25 285 GLN A O 1
ATOM 2239 N N . ALA A 1 286 ? 10.005 1.507 -9.051 1.00 92.31 286 ALA A N 1
ATOM 2240 C CA . ALA A 1 286 ? 10.886 2.671 -9.050 1.00 92.31 286 ALA A CA 1
ATOM 2241 C C . ALA A 1 286 ? 10.876 3.390 -10.408 1.00 92.31 286 ALA A C 1
ATOM 2243 O O . ALA A 1 286 ? 10.892 4.622 -10.436 1.00 92.31 286 ALA A O 1
ATOM 2244 N N . ARG A 1 287 ? 10.771 2.639 -11.513 1.00 92.06 287 ARG A N 1
ATOM 2245 C CA . ARG A 1 287 ? 10.695 3.155 -12.885 1.00 92.06 287 ARG A CA 1
ATOM 2246 C C . ARG A 1 287 ? 9.592 4.205 -13.033 1.00 92.06 287 ARG A C 1
ATOM 2248 O O . ARG A 1 287 ? 8.578 4.183 -12.337 1.00 92.06 287 ARG A O 1
ATOM 2255 N N . GLU A 1 288 ? 9.822 5.154 -13.929 1.00 90.62 288 GLU A N 1
ATOM 2256 C CA . GLU A 1 288 ? 8.875 6.203 -14.316 1.00 90.62 288 GLU A CA 1
ATOM 2257 C C . GLU A 1 288 ? 8.897 6.374 -15.830 1.00 90.62 288 GLU A C 1
ATOM 2259 O O . GLU A 1 288 ? 9.928 6.125 -16.447 1.00 90.62 288 GLU A O 1
ATOM 2264 N N . ILE A 1 289 ? 7.807 6.854 -16.431 1.00 88.44 289 ILE A N 1
ATOM 2265 C CA . ILE A 1 289 ? 7.842 7.310 -17.827 1.00 88.44 289 ILE A CA 1
ATOM 2266 C C . ILE A 1 289 ? 8.109 8.814 -17.861 1.00 88.44 289 ILE A C 1
ATOM 2268 O O . ILE A 1 289 ? 7.290 9.609 -17.399 1.00 88.44 289 ILE A O 1
ATOM 2272 N N . LYS A 1 290 ? 9.243 9.212 -18.440 1.00 84.81 290 LYS A N 1
ATOM 2273 C CA . LYS A 1 290 ? 9.645 10.611 -18.628 1.00 84.81 290 LYS A CA 1
ATOM 2274 C C . LYS A 1 290 ? 9.940 10.857 -20.099 1.00 84.81 290 LYS A C 1
ATOM 2276 O O . LYS A 1 290 ? 10.632 10.072 -20.733 1.00 84.81 290 LYS A O 1
ATOM 2281 N N . ASN A 1 291 ? 9.373 11.924 -20.659 1.00 85.00 291 ASN A N 1
ATOM 2282 C CA . ASN A 1 291 ? 9.476 12.242 -22.091 1.00 85.00 291 ASN A CA 1
ATOM 2283 C C . ASN A 1 291 ? 9.078 11.066 -23.012 1.00 85.00 291 ASN A C 1
ATOM 2285 O O . ASN A 1 291 ? 9.626 10.901 -24.094 1.00 85.00 291 ASN A O 1
ATOM 2289 N N . GLY A 1 292 ? 8.131 10.229 -22.570 1.00 86.94 292 GLY A N 1
ATOM 2290 C CA . GLY A 1 292 ? 7.692 9.036 -23.303 1.00 86.94 292 GLY A CA 1
ATOM 2291 C C . GLY A 1 292 ? 8.620 7.818 -23.190 1.00 86.94 292 GLY A C 1
ATOM 2292 O O . GLY A 1 292 ? 8.307 6.785 -23.777 1.00 86.94 292 GLY A O 1
ATOM 2293 N N . LEU A 1 293 ? 9.712 7.906 -22.424 1.00 90.31 293 LEU A N 1
ATOM 2294 C CA . LEU A 1 293 ? 10.708 6.847 -22.260 1.00 90.31 293 LEU A CA 1
ATOM 2295 C C . LEU A 1 293 ? 10.782 6.348 -20.800 1.00 90.31 293 LEU A C 1
ATOM 2297 O O . LEU A 1 293 ? 10.548 7.124 -19.870 1.00 90.31 293 LEU A O 1
ATOM 2301 N N . PRO A 1 294 ? 11.106 5.063 -20.568 1.00 90.31 294 PRO A N 1
ATOM 2302 C CA . PRO A 1 294 ? 11.375 4.525 -19.241 1.00 90.31 294 PRO A CA 1
ATOM 2303 C C . PRO A 1 294 ? 12.635 5.147 -18.624 1.00 90.31 294 PRO A C 1
ATOM 2305 O O . PRO A 1 294 ? 13.746 4.972 -19.113 1.00 90.31 294 PRO A O 1
ATOM 2308 N N . ALA A 1 295 ? 12.460 5.803 -17.484 1.00 89.69 295 ALA A N 1
ATOM 2309 C CA . ALA A 1 295 ? 13.521 6.298 -16.624 1.00 89.69 295 ALA A CA 1
ATOM 2310 C C . ALA A 1 295 ? 13.663 5.379 -15.402 1.00 89.69 295 ALA A C 1
ATOM 2312 O O . ALA A 1 295 ? 12.790 5.348 -14.527 1.00 89.69 295 ALA A O 1
ATOM 2313 N N . PHE A 1 296 ? 14.769 4.639 -15.326 1.00 89.62 296 PHE A N 1
ATOM 2314 C CA . PHE A 1 296 ? 15.061 3.703 -14.236 1.00 89.62 296 PHE A CA 1
ATOM 2315 C C . PHE A 1 296 ? 15.587 4.447 -13.001 1.00 89.62 296 PHE A C 1
ATOM 2317 O O . PHE A 1 296 ? 16.788 4.630 -12.833 1.00 89.62 296 PHE A O 1
ATOM 2324 N N . GLN A 1 297 ? 14.674 4.918 -12.148 1.00 88.88 297 GLN A N 1
ATOM 2325 C CA . GLN A 1 297 ? 15.045 5.580 -10.894 1.00 88.88 297 GLN A CA 1
ATOM 2326 C C . GLN A 1 297 ? 15.727 4.584 -9.944 1.00 88.88 297 GLN A C 1
ATOM 2328 O O . GLN A 1 297 ? 15.284 3.441 -9.831 1.00 88.88 297 GLN A O 1
ATOM 2333 N N . VAL A 1 298 ? 16.756 5.031 -9.220 1.00 86.88 298 VAL A N 1
ATOM 2334 C CA . VAL A 1 298 ? 17.485 4.189 -8.247 1.00 86.88 298 VAL A CA 1
ATOM 2335 C C . VAL A 1 298 ? 16.612 3.814 -7.051 1.00 86.88 298 VAL A C 1
ATOM 2337 O O . VAL A 1 298 ? 16.705 2.714 -6.511 1.00 86.88 298 VAL A O 1
ATOM 2340 N N . GLY A 1 299 ? 15.714 4.709 -6.651 1.00 86.69 299 GLY A N 1
ATOM 2341 C CA . GLY A 1 299 ? 14.731 4.429 -5.621 1.00 86.69 299 GLY A CA 1
ATOM 2342 C C . GLY A 1 299 ? 13.538 5.378 -5.670 1.00 86.69 299 GLY A C 1
ATOM 2343 O O . GLY A 1 299 ? 13.507 6.317 -6.465 1.00 86.69 299 GLY A O 1
ATOM 2344 N N . PRO A 1 300 ? 12.535 5.157 -4.811 1.00 84.62 300 PRO A N 1
ATOM 2345 C CA . PRO A 1 300 ? 11.304 5.939 -4.822 1.00 84.62 300 PRO A CA 1
ATOM 2346 C C . PRO A 1 300 ? 11.351 7.221 -3.959 1.00 84.62 300 PRO A C 1
ATOM 2348 O O . PRO A 1 300 ? 10.360 7.948 -3.920 1.00 84.62 300 PRO A O 1
ATOM 2351 N N . THR A 1 301 ? 12.463 7.506 -3.260 1.00 84.62 301 THR A N 1
ATOM 2352 C CA . THR A 1 301 ? 12.586 8.594 -2.257 1.00 84.62 301 THR A CA 1
ATOM 2353 C C . THR A 1 301 ? 13.813 9.499 -2.479 1.00 84.62 301 THR A C 1
ATOM 2355 O O . THR A 1 301 ? 13.876 10.205 -3.479 1.00 84.62 301 THR A O 1
ATOM 2358 N N . CYS A 1 302 ? 14.803 9.510 -1.575 1.00 79.44 302 CYS A N 1
ATOM 2359 C CA . CYS A 1 302 ? 15.994 10.368 -1.632 1.00 79.44 302 CYS A CA 1
ATOM 2360 C C . CYS A 1 302 ? 16.916 10.056 -2.818 1.00 79.44 302 CYS A C 1
ATOM 2362 O O . CYS A 1 302 ? 17.593 10.949 -3.317 1.00 79.44 302 CYS A O 1
ATOM 2364 N N . TYR A 1 303 ? 16.885 8.813 -3.304 1.00 81.56 303 TYR A N 1
ATOM 2365 C CA . TYR A 1 303 ? 17.574 8.363 -4.515 1.00 81.56 303 TYR A CA 1
ATOM 2366 C C . TYR A 1 303 ? 16.644 8.310 -5.734 1.00 81.56 303 TYR A C 1
ATOM 2368 O O . TYR A 1 303 ? 16.865 7.546 -6.673 1.00 81.56 303 TYR A O 1
ATOM 2376 N N . ARG A 1 304 ? 15.586 9.125 -5.743 1.00 83.38 304 ARG A N 1
ATOM 2377 C CA . ARG A 1 304 ? 14.689 9.268 -6.891 1.00 83.38 304 ARG A CA 1
ATOM 2378 C C . ARG A 1 304 ? 15.308 10.163 -7.962 1.00 83.38 304 ARG A C 1
ATOM 2380 O O . ARG A 1 304 ? 14.921 11.312 -8.161 1.00 83.38 304 ARG A O 1
ATOM 2387 N N . GLY A 1 305 ? 16.313 9.610 -8.620 1.00 76.12 305 GLY A N 1
ATOM 2388 C CA . GLY A 1 305 ? 17.002 10.176 -9.767 1.00 76.12 305 GLY A CA 1
ATOM 2389 C C . GLY A 1 305 ? 17.607 9.056 -10.603 1.00 76.12 305 GLY A C 1
ATOM 2390 O O . GLY A 1 305 ? 17.791 7.935 -10.119 1.00 76.12 305 GLY A O 1
ATOM 2391 N N . LEU A 1 306 ? 17.925 9.370 -11.857 1.00 69.69 306 LEU A N 1
ATOM 2392 C CA . LEU A 1 306 ? 18.769 8.516 -12.679 1.00 69.69 306 LEU A CA 1
ATOM 2393 C C . LEU A 1 306 ? 20.215 8.964 -12.480 1.00 69.69 306 LEU A C 1
ATOM 2395 O O . LEU A 1 306 ? 20.606 10.040 -12.924 1.00 69.69 306 LEU A O 1
ATOM 2399 N N . TRP A 1 307 ? 20.981 8.153 -11.761 1.00 79.81 307 TRP A N 1
ATOM 2400 C CA . TRP A 1 307 ? 22.411 8.356 -11.553 1.00 79.81 307 TRP A CA 1
ATOM 2401 C C . TRP A 1 307 ? 23.150 7.458 -12.536 1.00 79.81 307 TRP A C 1
ATOM 2403 O O . TRP A 1 307 ? 22.803 6.290 -12.646 1.00 79.81 307 TRP A O 1
ATOM 2413 N N . ILE A 1 308 ? 24.135 7.981 -13.271 1.00 81.25 308 ILE A N 1
ATOM 2414 C CA . ILE A 1 308 ? 24.760 7.252 -14.395 1.00 81.25 308 ILE A CA 1
ATOM 2415 C C . ILE A 1 308 ? 25.272 5.869 -13.965 1.00 81.25 308 ILE A C 1
ATOM 2417 O O . ILE A 1 308 ? 25.038 4.882 -14.658 1.00 81.25 308 ILE A O 1
ATOM 2421 N N . ILE A 1 309 ? 25.942 5.786 -12.811 1.00 85.50 309 ILE A N 1
ATOM 2422 C CA . ILE A 1 309 ? 26.531 4.535 -12.318 1.00 85.50 309 ILE A CA 1
ATOM 2423 C C . ILE A 1 309 ? 25.428 3.563 -11.883 1.00 85.50 309 ILE A C 1
ATOM 2425 O O . ILE A 1 309 ? 25.312 2.476 -12.439 1.00 85.50 309 ILE A O 1
ATOM 2429 N N . ASP A 1 310 ? 24.573 3.958 -10.945 1.00 86.12 310 ASP A N 1
ATOM 2430 C CA . ASP A 1 310 ? 23.502 3.109 -10.414 1.00 86.12 310 ASP A CA 1
ATOM 2431 C C . ASP A 1 310 ? 22.480 2.707 -11.491 1.00 86.12 310 ASP A C 1
ATOM 2433 O O . ASP A 1 310 ? 22.049 1.556 -11.572 1.00 86.12 310 ASP A O 1
ATOM 2437 N N . GLY A 1 311 ? 22.137 3.650 -12.368 1.00 85.88 311 GLY A N 1
ATOM 2438 C CA . GLY A 1 311 ? 21.284 3.436 -13.529 1.00 85.88 311 GLY A CA 1
ATOM 2439 C C . GLY A 1 311 ? 21.872 2.409 -14.489 1.00 85.88 311 GLY A C 1
ATOM 2440 O O . GLY A 1 311 ? 21.130 1.572 -14.999 1.00 85.88 311 GLY A O 1
ATOM 2441 N N . SER A 1 312 ? 23.198 2.395 -14.682 1.00 88.44 312 SER A N 1
ATOM 2442 C CA . SER A 1 312 ? 23.849 1.380 -15.519 1.00 88.44 312 SER A CA 1
ATOM 2443 C C . SER A 1 312 ? 23.665 -0.042 -14.974 1.00 88.44 312 SER A C 1
ATOM 2445 O O . SER A 1 312 ? 23.375 -0.944 -15.758 1.00 88.44 312 SER A O 1
ATOM 2447 N N . PHE A 1 313 ? 23.701 -0.240 -13.649 1.00 91.81 313 PHE A N 1
ATOM 2448 C CA . PHE A 1 313 ? 23.438 -1.549 -13.035 1.00 91.81 313 PHE A CA 1
ATOM 2449 C C . PHE A 1 313 ? 21.977 -1.982 -13.187 1.00 91.81 313 PHE A C 1
ATOM 2451 O O . PHE A 1 313 ? 21.698 -3.155 -13.437 1.00 91.81 313 PHE A O 1
ATOM 2458 N N . LEU A 1 314 ? 21.028 -1.045 -13.089 1.00 92.62 314 LEU A N 1
ATOM 2459 C CA . LEU A 1 314 ? 19.615 -1.333 -13.356 1.00 92.62 314 LEU A CA 1
ATOM 2460 C C . LEU A 1 314 ? 19.397 -1.730 -14.822 1.00 92.62 314 LEU A C 1
ATOM 2462 O O . LEU A 1 314 ? 18.709 -2.711 -15.097 1.00 92.62 314 LEU A O 1
ATOM 2466 N N . LEU A 1 315 ? 20.008 -1.013 -15.765 1.00 92.50 315 LEU A N 1
ATOM 2467 C CA . LEU A 1 315 ? 19.933 -1.322 -17.196 1.00 92.50 315 LEU A CA 1
ATOM 2468 C C . LEU A 1 315 ? 20.595 -2.669 -17.533 1.00 92.50 315 LEU A C 1
ATOM 2470 O O . LEU A 1 315 ? 20.069 -3.431 -18.349 1.00 92.50 315 LEU A O 1
ATOM 2474 N N . GLU A 1 316 ? 21.706 -3.006 -16.881 1.00 94.69 316 GLU A N 1
ATOM 2475 C CA . GLU A 1 316 ? 22.350 -4.317 -17.001 1.00 94.69 316 GLU A CA 1
ATOM 2476 C C . GLU A 1 316 ? 21.445 -5.434 -16.458 1.00 94.69 316 GLU A C 1
ATOM 2478 O O . GLU A 1 316 ? 21.187 -6.416 -17.158 1.00 94.69 316 GLU A O 1
ATOM 2483 N N . ALA A 1 317 ? 20.856 -5.255 -15.271 1.00 95.31 317 ALA A N 1
ATOM 2484 C CA . ALA A 1 317 ? 19.893 -6.206 -14.717 1.00 95.31 317 ALA A CA 1
ATOM 2485 C C . ALA A 1 317 ? 18.703 -6.426 -15.669 1.00 95.31 317 ALA A C 1
ATOM 2487 O O . ALA A 1 317 ? 18.313 -7.562 -15.945 1.00 95.31 317 ALA A O 1
ATOM 2488 N N . MET A 1 318 ? 18.164 -5.350 -16.246 1.00 95.19 318 MET A N 1
ATOM 2489 C CA . MET A 1 318 ? 17.084 -5.425 -17.235 1.00 95.19 318 MET A CA 1
ATOM 2490 C C . MET A 1 318 ? 17.520 -6.083 -18.553 1.00 95.19 318 MET A C 1
ATOM 2492 O O . MET A 1 318 ? 16.699 -6.719 -19.220 1.00 95.19 318 MET A O 1
ATOM 2496 N N . THR A 1 319 ? 18.807 -6.011 -18.902 1.00 95.56 319 THR A N 1
ATOM 2497 C CA . THR A 1 319 ? 19.390 -6.743 -20.037 1.00 95.56 319 THR A CA 1
ATOM 2498 C C . THR A 1 319 ? 19.376 -8.248 -19.778 1.00 95.56 319 THR A C 1
ATOM 2500 O O . THR A 1 319 ? 18.918 -9.000 -20.640 1.00 95.56 319 THR A O 1
ATOM 2503 N N . PHE A 1 320 ? 19.778 -8.698 -18.582 1.00 95.25 320 PHE A N 1
ATOM 2504 C CA . PHE A 1 320 ? 19.685 -10.115 -18.196 1.00 95.25 320 PHE A CA 1
ATOM 2505 C C . PHE A 1 320 ? 18.240 -10.629 -18.178 1.00 95.25 320 PHE A C 1
ATOM 2507 O O . PHE A 1 320 ? 17.989 -11.792 -18.484 1.00 95.25 320 PHE A O 1
ATOM 2514 N N . LEU A 1 321 ? 17.276 -9.750 -17.900 1.00 96.19 321 LEU A N 1
ATOM 2515 C CA . LEU A 1 321 ? 15.840 -10.044 -17.963 1.00 96.19 321 LEU A CA 1
ATOM 2516 C C . LEU A 1 321 ? 15.255 -9.960 -19.387 1.00 96.19 321 LEU A C 1
ATOM 2518 O O . LEU A 1 321 ? 14.036 -9.999 -19.566 1.00 96.19 321 LEU A O 1
ATOM 2522 N N . GLY A 1 322 ? 16.099 -9.820 -20.413 1.00 95.50 322 GLY A N 1
ATOM 2523 C CA . GLY A 1 322 ? 15.696 -9.792 -21.820 1.00 95.50 322 GLY A CA 1
ATOM 2524 C C . GLY A 1 322 ? 14.948 -8.527 -22.252 1.00 95.50 322 GLY A C 1
ATOM 2525 O O . GLY A 1 322 ? 14.390 -8.496 -23.348 1.00 95.50 322 GLY A O 1
ATOM 2526 N N . GLN A 1 323 ? 14.935 -7.466 -21.440 1.00 95.38 323 GLN A N 1
ATOM 2527 C CA . GLN A 1 323 ? 14.183 -6.233 -21.706 1.00 95.38 323 GLN A CA 1
ATOM 2528 C C . GLN A 1 323 ? 14.967 -5.252 -22.591 1.00 95.38 323 GLN A C 1
ATOM 2530 O O . GLN A 1 323 ? 15.066 -4.063 -22.301 1.00 95.38 323 GLN A O 1
ATOM 2535 N N . ILE A 1 324 ? 15.527 -5.744 -23.702 1.00 94.94 324 ILE A N 1
ATOM 2536 C CA . ILE A 1 324 ? 16.489 -5.002 -24.535 1.00 94.94 324 ILE A CA 1
ATOM 2537 C C . ILE A 1 324 ? 15.919 -3.678 -25.059 1.00 94.94 324 ILE A C 1
ATOM 2539 O O . ILE A 1 324 ? 16.621 -2.670 -25.060 1.00 94.94 324 ILE A O 1
ATOM 2543 N N . LYS A 1 325 ? 14.648 -3.652 -25.480 1.00 94.31 325 LYS A N 1
ATOM 2544 C CA . LYS A 1 325 ? 14.003 -2.419 -25.961 1.00 94.31 325 LYS A CA 1
ATOM 2545 C C . LYS A 1 325 ? 13.901 -1.369 -24.853 1.00 94.31 325 LYS A C 1
ATOM 2547 O O . LYS A 1 325 ? 14.274 -0.222 -25.067 1.00 94.31 325 LYS A O 1
ATOM 2552 N N . GLU A 1 326 ? 13.445 -1.774 -23.670 1.00 92.81 326 GLU A N 1
ATOM 2553 C CA . GLU A 1 326 ? 13.331 -0.887 -22.508 1.00 92.81 326 GLU A CA 1
ATOM 2554 C C . GLU A 1 326 ? 14.703 -0.365 -22.073 1.00 92.81 326 GLU A C 1
ATOM 2556 O O . GLU A 1 326 ? 14.838 0.813 -21.760 1.00 92.81 326 GLU A O 1
ATOM 2561 N N . VAL A 1 327 ? 15.736 -1.214 -22.124 1.00 93.75 327 VAL A N 1
ATOM 2562 C CA . VAL A 1 327 ? 17.125 -0.821 -21.848 1.00 93.75 327 VAL A CA 1
ATOM 2563 C C . VAL A 1 327 ? 17.608 0.234 -22.840 1.00 93.75 327 VAL A C 1
ATOM 2565 O O . VAL A 1 327 ? 18.173 1.241 -22.427 1.00 93.75 327 VAL A O 1
ATOM 2568 N N . ARG A 1 328 ? 17.370 0.046 -24.145 1.00 94.81 328 ARG A N 1
ATOM 2569 C CA . ARG A 1 328 ? 17.764 1.030 -25.169 1.00 94.81 328 ARG A CA 1
ATOM 2570 C C . ARG A 1 328 ? 17.055 2.364 -24.979 1.00 94.81 328 ARG A C 1
ATOM 2572 O O . ARG A 1 328 ? 17.722 3.390 -25.012 1.00 94.81 328 ARG A O 1
ATOM 2579 N N . ASN A 1 329 ? 15.757 2.336 -24.697 1.00 93.25 329 ASN A N 1
ATOM 2580 C CA . ASN A 1 329 ? 15.004 3.547 -24.390 1.00 93.25 329 ASN A CA 1
ATOM 2581 C C . ASN A 1 329 ? 15.510 4.230 -23.104 1.00 93.25 329 ASN A C 1
ATOM 2583 O O . ASN A 1 329 ? 15.560 5.453 -23.034 1.00 93.25 329 ASN A O 1
ATOM 2587 N N . GLY A 1 330 ? 15.901 3.450 -22.092 1.00 89.81 330 GLY A N 1
ATOM 2588 C CA . GLY A 1 330 ? 16.494 3.975 -20.863 1.00 89.81 330 GLY A CA 1
ATOM 2589 C C . GLY A 1 330 ? 17.858 4.628 -21.091 1.00 89.81 330 GLY A C 1
ATOM 2590 O O . GLY A 1 330 ? 18.141 5.648 -20.474 1.00 89.81 330 GLY A O 1
ATOM 2591 N N . ILE A 1 331 ? 18.672 4.087 -22.006 1.00 90.69 331 ILE A N 1
ATOM 2592 C CA . ILE A 1 331 ? 19.932 4.709 -22.449 1.00 90.69 331 ILE A CA 1
ATOM 2593 C C . ILE A 1 331 ? 19.666 6.009 -23.209 1.00 90.69 331 ILE A C 1
ATOM 2595 O O . ILE A 1 331 ? 20.385 6.971 -23.000 1.00 90.69 331 ILE A O 1
ATOM 2599 N N . GLU A 1 332 ? 18.653 6.046 -24.076 1.00 90.81 332 GLU A N 1
ATOM 2600 C CA . GLU A 1 332 ? 18.276 7.260 -24.814 1.00 90.81 332 GLU A CA 1
ATOM 2601 C C . GLU A 1 332 ? 17.756 8.372 -23.893 1.00 90.81 332 GLU A C 1
ATOM 2603 O O . GLU A 1 332 ? 17.927 9.552 -24.186 1.00 90.81 332 GLU A O 1
ATOM 2608 N N . TYR A 1 333 ? 17.129 8.002 -22.775 1.00 85.62 333 TYR A N 1
ATOM 2609 C CA . TYR A 1 333 ? 16.687 8.954 -21.762 1.00 85.62 333 TYR A CA 1
ATOM 2610 C C . TYR A 1 333 ? 17.840 9.529 -20.908 1.00 85.62 333 TYR A C 1
ATOM 2612 O O . TYR A 1 333 ? 17.684 10.635 -20.386 1.00 85.62 333 TYR A O 1
ATOM 2620 N N . MET A 1 334 ? 18.948 8.790 -20.725 1.00 79.44 334 MET A N 1
ATOM 2621 C CA . MET A 1 334 ? 20.138 9.245 -19.974 1.00 79.44 334 MET A CA 1
ATOM 2622 C C . MET A 1 334 ? 20.885 10.365 -20.695 1.00 79.44 334 MET A C 1
ATOM 2624 O O . MET A 1 334 ? 21.269 11.323 -19.987 1.00 79.44 334 MET A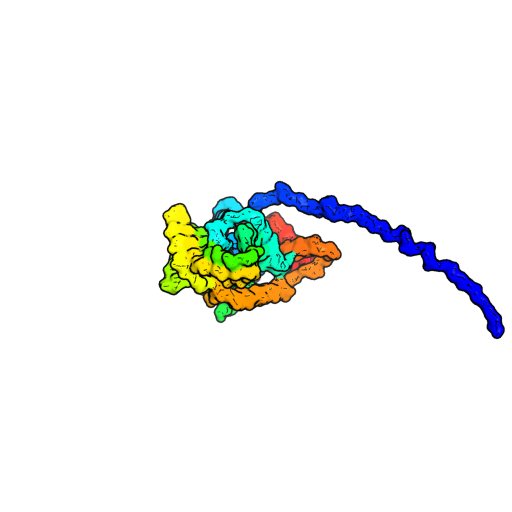 O 1
#

Sequence (334 aa):
MKNYLLLLLFVLTAGACARKNEFNEDDYKMDLCFAPPWGQTAICLPDEAQKTIVDDKGSVYYDYHKGPFNGFYIQLAAGLDSIEVSGVSQRLYSARVPVLLTSYQKKDILFSSEIFAVAPALKNSPADSCELPGGIYGYPHNDIILIHLKNLSAKDTSVVPRFFVHSVNPVFINNDKKTLSFDNRIHVSLPDGVKAIHKTKNASYHCIVEFKAMTLKAGEDSSLAIAINIGSKAVQIPSSVAAAVKYKFRAVDFWNTCNFPYDNITVPDSNIRNLLYSCIRNIYQAREIKNGLPAFQVGPTCYRGLWIIDGSFLLEAMTFLGQIKEVRNGIEYM

pLDDT: mean 87.71, std 14.66, range [33.56, 98.81]